Protein AF-A0A835W8U7-F1 (afdb_monomer)

Structure (mmCIF, N/CA/C/O backbone):
data_AF-A0A835W8U7-F1
#
_entry.id   AF-A0A835W8U7-F1
#
loop_
_atom_site.group_PDB
_atom_site.id
_atom_site.type_symbol
_atom_site.label_atom_id
_atom_site.label_alt_id
_atom_site.label_comp_id
_atom_site.label_asym_id
_atom_site.label_entity_id
_atom_site.label_seq_id
_atom_site.pdbx_PDB_ins_code
_atom_site.Cartn_x
_atom_site.Cartn_y
_atom_site.Cartn_z
_atom_site.occupancy
_atom_site.B_iso_or_equiv
_atom_site.auth_seq_id
_atom_site.auth_comp_id
_atom_site.auth_asym_id
_atom_site.auth_atom_id
_atom_site.pdbx_PDB_model_num
ATOM 1 N N . MET A 1 1 ? -3.913 -8.155 -16.838 1.00 80.25 1 MET A N 1
ATOM 2 C CA . MET A 1 1 ? -3.955 -9.567 -16.379 1.00 80.25 1 MET A CA 1
ATOM 3 C C . MET A 1 1 ? -3.644 -9.615 -14.889 1.00 80.25 1 MET A C 1
ATOM 5 O O . MET A 1 1 ? -2.743 -8.877 -14.492 1.00 80.25 1 MET A O 1
ATOM 9 N N . PRO A 1 2 ? -4.358 -10.424 -14.087 1.00 87.88 2 PRO A N 1
ATOM 10 C CA . PRO A 1 2 ? -4.015 -10.651 -12.684 1.00 87.88 2 PRO A CA 1
ATOM 11 C C . PRO A 1 2 ? -2.580 -11.174 -12.519 1.00 87.88 2 PRO A C 1
ATOM 13 O O . PRO A 1 2 ? -2.098 -11.919 -13.371 1.00 87.88 2 PRO A O 1
ATOM 16 N N . ASP A 1 3 ? -1.900 -10.768 -11.451 1.00 91.12 3 ASP A N 1
ATOM 17 C CA . ASP A 1 3 ? -0.529 -11.156 -11.124 1.00 91.12 3 ASP A CA 1
ATOM 18 C C . ASP A 1 3 ? -0.401 -11.442 -9.625 1.00 91.12 3 ASP A C 1
ATOM 20 O O . ASP A 1 3 ? -0.233 -10.540 -8.804 1.00 91.12 3 ASP A O 1
ATOM 24 N N . SER A 1 4 ? -0.489 -12.724 -9.274 1.00 90.44 4 SER A N 1
ATOM 25 C CA . SER A 1 4 ? -0.403 -13.203 -7.893 1.00 90.44 4 SER A CA 1
ATOM 26 C C . SER A 1 4 ? 1.018 -13.182 -7.325 1.00 90.44 4 SER A C 1
ATOM 28 O O . SER A 1 4 ? 1.203 -13.515 -6.161 1.00 90.44 4 SER A O 1
ATOM 30 N N . THR A 1 5 ? 2.028 -12.818 -8.122 1.00 94.62 5 THR A N 1
ATOM 31 C CA . THR A 1 5 ? 3.419 -12.708 -7.648 1.00 94.62 5 THR A CA 1
ATOM 32 C C . THR A 1 5 ? 3.711 -11.362 -6.985 1.00 94.62 5 THR A C 1
ATOM 34 O O . THR A 1 5 ? 4.773 -11.188 -6.390 1.00 94.62 5 THR A O 1
ATOM 37 N N . ILE A 1 6 ? 2.780 -10.406 -7.084 1.00 96.81 6 ILE A N 1
ATOM 38 C CA . ILE A 1 6 ? 2.879 -9.110 -6.414 1.00 96.81 6 ILE A CA 1
ATOM 39 C C . ILE A 1 6 ? 2.481 -9.290 -4.952 1.00 96.81 6 ILE A C 1
ATOM 41 O O . ILE A 1 6 ? 1.345 -9.662 -4.658 1.00 96.81 6 ILE A O 1
ATOM 45 N N . VAL A 1 7 ? 3.413 -9.002 -4.048 1.00 97.38 7 VAL A N 1
ATOM 46 C CA . VAL A 1 7 ? 3.231 -9.189 -2.607 1.00 97.38 7 VAL A CA 1
ATOM 47 C C . VAL A 1 7 ? 3.008 -7.841 -1.942 1.00 97.38 7 VAL A C 1
ATOM 49 O O . VAL A 1 7 ? 3.756 -6.892 -2.177 1.00 97.38 7 VAL A O 1
ATOM 52 N N . PHE A 1 8 ? 1.998 -7.781 -1.082 1.00 98.00 8 PHE A N 1
ATOM 53 C CA . PHE A 1 8 ? 1.737 -6.653 -0.201 1.00 98.00 8 PHE A CA 1
ATOM 54 C C . PHE A 1 8 ? 2.075 -7.059 1.227 1.00 98.00 8 PHE A C 1
ATOM 56 O O . PHE A 1 8 ? 1.705 -8.144 1.676 1.00 98.00 8 PHE A O 1
ATOM 63 N N . THR A 1 9 ? 2.755 -6.187 1.955 1.00 98.00 9 THR A N 1
ATOM 64 C CA . THR A 1 9 ? 3.013 -6.381 3.381 1.00 98.00 9 THR A CA 1
ATOM 65 C C . THR A 1 9 ? 2.741 -5.080 4.102 1.00 98.00 9 THR A C 1
ATOM 67 O O . THR A 1 9 ? 3.271 -4.035 3.726 1.00 98.00 9 THR A O 1
ATOM 70 N N . LEU A 1 10 ? 1.887 -5.156 5.115 1.00 97.88 10 LEU A N 1
ATOM 71 C CA . LEU A 1 10 ? 1.576 -4.046 5.995 1.00 97.88 10 LEU A CA 1
ATOM 72 C C . LEU A 1 10 ? 2.426 -4.182 7.255 1.00 97.88 10 LEU A C 1
ATOM 74 O O . LEU A 1 10 ? 2.569 -5.276 7.799 1.00 97.88 10 LEU A O 1
ATOM 78 N N . TYR A 1 11 ? 2.995 -3.074 7.695 1.00 97.25 11 TYR A N 1
ATOM 79 C CA . TYR A 1 11 ? 3.780 -2.970 8.911 1.00 97.25 11 TYR A CA 1
ATOM 80 C C . TYR A 1 11 ? 3.161 -1.921 9.827 1.00 97.25 11 TYR A C 1
ATOM 82 O O . TYR A 1 11 ? 2.522 -0.966 9.375 1.00 97.25 11 TYR A O 1
ATOM 90 N N . GLY A 1 12 ? 3.392 -2.078 11.127 1.00 93.50 12 GLY A N 1
ATOM 91 C CA . GLY A 1 12 ? 3.108 -1.036 12.100 1.00 93.50 12 GLY A CA 1
ATOM 92 C C . GLY A 1 12 ? 3.921 0.234 11.837 1.00 93.50 12 GLY A C 1
ATOM 93 O O . GLY A 1 12 ? 4.771 0.306 10.947 1.00 93.50 12 GLY A O 1
ATOM 94 N N . LYS A 1 13 ? 3.684 1.254 12.663 1.00 86.56 13 LYS A N 1
ATOM 95 C CA . LYS A 1 13 ? 4.405 2.535 12.606 1.00 86.56 13 LYS A CA 1
ATOM 96 C C . LYS A 1 13 ? 5.926 2.390 12.782 1.00 86.56 13 LYS A C 1
ATOM 98 O O . LYS A 1 13 ? 6.678 3.265 12.367 1.00 86.56 13 LYS A O 1
ATOM 103 N N . ASP A 1 14 ? 6.373 1.297 13.395 1.00 87.62 14 ASP A N 1
ATOM 104 C CA . ASP A 1 14 ? 7.788 0.967 13.577 1.00 87.62 14 ASP A CA 1
ATOM 105 C C . ASP A 1 14 ? 8.490 0.515 12.283 1.00 87.62 14 ASP A C 1
ATOM 107 O O . ASP A 1 14 ? 9.715 0.450 12.267 1.00 87.62 14 ASP A O 1
ATOM 111 N N . ASN A 1 15 ? 7.740 0.220 11.209 1.00 90.12 15 ASN A N 1
ATOM 112 C CA . ASN A 1 15 ? 8.240 -0.339 9.946 1.00 90.12 15 ASN A CA 1
ATOM 113 C C . ASN A 1 15 ? 9.035 -1.652 10.114 1.00 90.12 15 ASN A C 1
ATOM 115 O O . ASN A 1 15 ? 9.892 -1.993 9.298 1.00 90.12 15 ASN A O 1
ATOM 119 N N . ILE A 1 16 ? 8.787 -2.385 11.201 1.00 89.75 16 ILE A N 1
ATOM 120 C CA . ILE A 1 16 ? 9.501 -3.625 11.531 1.00 89.75 16 ILE A CA 1
ATOM 121 C C . ILE A 1 16 ? 8.490 -4.744 11.747 1.00 89.75 16 ILE A C 1
ATOM 123 O O . ILE A 1 16 ? 8.636 -5.835 11.193 1.00 89.75 16 ILE A O 1
ATOM 127 N N . THR A 1 17 ? 7.435 -4.468 12.512 1.00 93.00 17 THR A N 1
ATOM 128 C CA . THR A 1 17 ? 6.449 -5.476 12.881 1.00 93.00 17 THR A CA 1
ATOM 129 C C . THR A 1 17 ? 5.380 -5.569 11.802 1.00 93.00 17 THR A C 1
ATOM 131 O O . THR A 1 17 ? 4.576 -4.652 11.635 1.00 93.00 17 THR A O 1
ATOM 134 N N . ALA A 1 18 ? 5.363 -6.676 11.058 1.00 95.06 18 ALA A N 1
ATOM 135 C CA . ALA A 1 18 ? 4.303 -6.939 10.091 1.00 95.06 18 ALA A CA 1
ATOM 136 C C . ALA A 1 18 ? 2.955 -7.108 10.811 1.00 95.06 18 ALA A C 1
ATOM 138 O O . ALA A 1 18 ? 2.865 -7.803 11.825 1.00 95.06 18 ALA A O 1
ATOM 139 N N . THR A 1 19 ? 1.902 -6.499 10.273 1.00 95.38 19 THR A N 1
ATOM 140 C CA . THR A 1 19 ? 0.542 -6.577 10.811 1.00 95.38 19 THR A CA 1
ATOM 141 C C . THR A 1 19 ? -0.408 -7.163 9.771 1.00 95.38 19 THR A C 1
ATOM 143 O O . THR A 1 19 ? -0.253 -6.970 8.567 1.00 95.38 19 THR A O 1
ATOM 146 N N . ALA A 1 20 ? -1.417 -7.901 10.236 1.00 92.44 20 ALA A N 1
ATOM 147 C CA . ALA A 1 20 ? -2.458 -8.461 9.369 1.00 92.44 20 ALA A CA 1
ATOM 148 C C . ALA A 1 20 ? -3.663 -7.519 9.191 1.00 92.44 20 ALA A C 1
ATOM 150 O O . ALA A 1 20 ? -4.546 -7.793 8.378 1.00 92.44 20 ALA A O 1
ATOM 151 N N . ALA A 1 21 ? -3.711 -6.430 9.962 1.00 95.06 21 ALA A N 1
ATOM 152 C CA . ALA A 1 21 ? -4.846 -5.528 10.028 1.00 95.06 21 ALA A CA 1
ATOM 153 C C . ALA A 1 21 ? -4.424 -4.056 10.036 1.00 95.06 21 ALA A C 1
ATOM 155 O O . ALA A 1 21 ? -3.312 -3.690 10.442 1.00 95.06 21 ALA A O 1
ATOM 156 N N . VAL A 1 22 ? -5.359 -3.227 9.589 1.00 96.38 22 VAL A N 1
ATOM 157 C CA . VAL A 1 22 ? -5.289 -1.774 9.611 1.00 96.38 22 VAL A CA 1
ATOM 158 C C . VAL A 1 22 ? -5.834 -1.248 10.932 1.00 96.38 22 VAL A C 1
ATOM 160 O O . VAL A 1 22 ? -6.912 -1.657 11.363 1.00 96.38 22 VAL A O 1
ATOM 163 N N . CYS A 1 23 ? -5.113 -0.307 11.538 1.00 94.62 23 CYS A N 1
ATOM 164 C CA . CYS A 1 23 ? -5.517 0.353 12.776 1.00 94.62 23 CYS A CA 1
ATOM 165 C C . CYS A 1 23 ? -6.104 1.742 12.476 1.00 94.62 23 CYS A C 1
ATOM 167 O O . CYS A 1 23 ? -5.386 2.599 11.951 1.00 94.62 23 CYS A O 1
ATOM 169 N N . PRO A 1 24 ? -7.386 2.006 12.793 1.00 95.19 24 PRO A N 1
ATOM 170 C CA . PRO A 1 24 ? -8.004 3.306 12.545 1.00 95.19 24 PRO A CA 1
ATOM 171 C C . PRO A 1 24 ? -7.235 4.465 13.188 1.00 95.19 24 PRO A C 1
ATOM 173 O O . PRO A 1 24 ? -6.897 4.416 14.369 1.00 95.19 24 PRO A O 1
ATOM 176 N N . GLY A 1 25 ? -6.983 5.528 12.421 1.00 94.06 25 GLY A N 1
ATOM 177 C CA . GLY A 1 25 ? -6.269 6.725 12.879 1.00 94.06 25 GLY A CA 1
ATOM 178 C C . GLY A 1 25 ? -4.759 6.590 13.020 1.00 94.06 25 GLY A C 1
ATOM 179 O O . GLY A 1 25 ? -4.121 7.559 13.422 1.00 94.06 25 GLY A O 1
ATOM 180 N N . GLU A 1 26 ? -4.189 5.429 12.711 1.00 94.12 26 GLU A N 1
ATOM 181 C CA . GLU A 1 26 ? -2.744 5.228 12.719 1.00 94.12 26 GLU A CA 1
ATOM 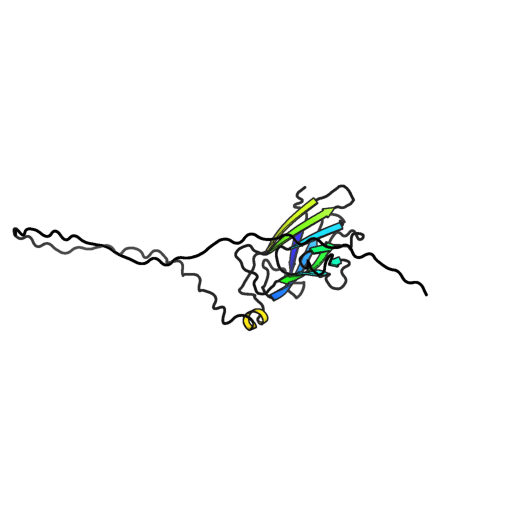182 C C . GLU A 1 26 ? -2.150 5.362 11.313 1.00 94.12 26 GLU A C 1
ATOM 184 O O . GLU A 1 26 ? -2.808 5.121 10.293 1.00 94.12 26 GLU A O 1
ATOM 189 N N . THR A 1 27 ? -0.867 5.723 11.283 1.00 95.62 27 THR A N 1
ATOM 190 C CA . THR A 1 27 ? -0.030 5.611 10.088 1.00 95.62 27 THR A CA 1
ATOM 191 C C . THR A 1 27 ? 0.696 4.274 10.126 1.00 95.62 27 THR A C 1
ATOM 193 O O . THR A 1 27 ? 1.408 3.969 11.083 1.00 95.62 27 THR A O 1
ATOM 196 N N . GLN A 1 28 ? 0.530 3.491 9.071 1.00 96.50 28 GLN A N 1
ATOM 197 C CA . GLN A 1 28 ? 1.162 2.193 8.871 1.00 96.50 28 GLN A CA 1
ATOM 198 C C . GLN A 1 28 ? 2.040 2.234 7.629 1.00 96.50 28 GLN A C 1
ATOM 200 O O . GLN A 1 28 ? 1.800 3.030 6.723 1.00 96.50 28 GLN A O 1
ATOM 205 N N . VAL A 1 29 ? 3.041 1.363 7.562 1.00 97.25 29 VAL A N 1
ATOM 206 C CA . VAL A 1 29 ? 3.912 1.287 6.389 1.00 97.25 29 VAL A CA 1
ATOM 207 C C . VAL A 1 29 ? 3.439 0.164 5.480 1.00 97.25 29 VAL A C 1
ATOM 209 O O . VAL A 1 29 ? 3.358 -0.993 5.887 1.00 97.25 29 VAL A O 1
ATOM 212 N N . LEU A 1 30 ? 3.133 0.495 4.231 1.00 97.81 30 LEU A N 1
ATOM 213 C CA . LEU A 1 30 ? 2.783 -0.471 3.200 1.00 97.81 30 LEU A CA 1
ATOM 214 C C . LEU A 1 30 ? 3.982 -0.691 2.282 1.00 97.81 30 LEU A C 1
ATOM 216 O O . LEU A 1 30 ? 4.481 0.238 1.644 1.00 97.81 30 LEU A O 1
ATOM 220 N N . LYS A 1 31 ? 4.406 -1.947 2.163 1.00 97.06 31 LYS A N 1
ATOM 221 C CA . LYS A 1 31 ? 5.419 -2.375 1.203 1.00 97.06 31 LYS A CA 1
ATOM 222 C C . LYS A 1 31 ? 4.776 -3.196 0.100 1.00 97.06 31 LYS A C 1
ATOM 224 O O . LYS A 1 31 ? 4.035 -4.140 0.374 1.00 97.06 31 LYS A O 1
ATOM 229 N N . VAL A 1 32 ? 5.100 -2.864 -1.145 1.00 97.50 32 VAL A N 1
ATOM 230 C CA . VAL A 1 32 ? 4.696 -3.641 -2.319 1.00 97.50 32 VAL A CA 1
ATOM 231 C C . VAL A 1 32 ? 5.934 -4.160 -3.028 1.00 97.50 32 VAL A C 1
ATOM 233 O O . VAL A 1 32 ? 6.847 -3.385 -3.307 1.00 97.50 32 VAL A O 1
ATOM 236 N N . ILE A 1 33 ? 5.973 -5.463 -3.302 1.00 97.19 33 ILE A N 1
ATOM 237 C CA . ILE A 1 33 ? 7.128 -6.162 -3.874 1.00 97.19 33 ILE A CA 1
ATOM 238 C C . ILE A 1 33 ? 6.716 -6.863 -5.169 1.00 97.19 33 ILE A C 1
ATOM 240 O O . ILE A 1 33 ? 5.655 -7.480 -5.252 1.00 97.19 33 ILE A O 1
ATOM 244 N N . PHE A 1 34 ? 7.587 -6.791 -6.171 1.00 96.44 34 PHE A N 1
ATOM 245 C CA . PHE A 1 34 ? 7.442 -7.411 -7.482 1.00 96.44 34 PHE A CA 1
ATOM 246 C C . PHE A 1 34 ? 8.615 -8.364 -7.751 1.00 96.44 34 PHE A C 1
ATOM 248 O O . PHE A 1 34 ? 9.738 -8.089 -7.322 1.00 96.44 34 PHE A O 1
ATOM 255 N N . PRO A 1 35 ? 8.416 -9.427 -8.551 1.00 94.44 35 PRO A N 1
ATOM 256 C CA . PRO A 1 35 ? 9.501 -10.338 -8.936 1.00 94.44 35 PRO A CA 1
ATOM 257 C C . PRO A 1 35 ? 10.532 -9.704 -9.888 1.00 94.44 35 PRO A C 1
ATOM 259 O O . PRO A 1 35 ? 11.607 -10.253 -10.099 1.00 94.44 35 PRO A O 1
ATOM 262 N N . GLN A 1 36 ? 10.207 -8.559 -10.492 1.00 94.38 36 GLN A N 1
ATOM 263 C CA . GLN A 1 36 ? 11.062 -7.814 -11.417 1.00 94.38 36 GLN A CA 1
ATOM 264 C C . GLN A 1 36 ? 10.768 -6.317 -11.298 1.00 94.38 36 GLN A C 1
ATOM 266 O O . GLN A 1 36 ? 9.742 -5.940 -10.735 1.00 94.38 36 GLN A O 1
ATOM 271 N N . ARG A 1 37 ? 11.636 -5.456 -11.838 1.00 95.44 37 ARG A N 1
ATOM 272 C CA . ARG A 1 37 ? 11.447 -4.002 -11.746 1.00 95.44 37 ARG A CA 1
ATOM 273 C C . ARG A 1 37 ? 10.205 -3.542 -12.518 1.00 95.44 37 ARG A C 1
ATOM 275 O O . ARG A 1 37 ? 10.005 -3.972 -13.655 1.00 95.44 37 ARG A O 1
ATOM 282 N N . ARG A 1 38 ? 9.378 -2.684 -11.912 1.00 95.06 38 ARG A N 1
ATOM 283 C CA . ARG A 1 38 ? 8.129 -2.175 -12.501 1.00 95.06 38 ARG A CA 1
ATOM 284 C C . ARG A 1 38 ? 7.851 -0.727 -12.119 1.00 95.06 38 ARG A C 1
ATOM 286 O O . ARG A 1 38 ? 8.297 -0.267 -11.073 1.00 95.06 38 ARG A O 1
ATOM 293 N N . LEU A 1 39 ? 7.094 -0.054 -12.981 1.00 93.06 39 LEU A N 1
ATOM 294 C CA . LEU A 1 39 ? 6.323 1.134 -12.639 1.00 93.06 39 LEU A CA 1
ATOM 295 C C . LEU A 1 39 ? 4.983 0.655 -12.115 1.00 93.06 39 LEU A C 1
ATOM 297 O O . LEU A 1 39 ? 4.481 -0.387 -12.563 1.00 93.06 39 LEU A O 1
ATOM 301 N N . ALA A 1 40 ? 4.396 1.396 -11.186 1.00 94.94 40 ALA A N 1
ATOM 302 C CA . ALA A 1 40 ? 3.114 1.004 -10.645 1.00 94.94 40 ALA A CA 1
ATOM 303 C C . ALA A 1 40 ? 2.269 2.188 -10.198 1.00 94.94 40 ALA A C 1
ATOM 305 O O . ALA A 1 40 ? 2.755 3.169 -9.658 1.00 94.94 40 ALA A O 1
ATOM 306 N N . LEU A 1 41 ? 0.967 2.037 -10.370 1.00 95.75 41 LEU A N 1
ATOM 307 C CA . LEU A 1 41 ? -0.044 2.894 -9.795 1.00 95.75 41 LEU A CA 1
ATOM 308 C C . LEU A 1 41 ? -0.748 2.116 -8.691 1.00 95.75 41 LEU A C 1
ATOM 310 O O . LEU A 1 41 ? -1.330 1.061 -8.963 1.00 95.75 41 LEU A O 1
ATOM 314 N N . LEU A 1 42 ? -0.717 2.646 -7.472 1.00 97.12 42 LEU A N 1
ATOM 315 C CA . LEU A 1 42 ? -1.399 2.066 -6.321 1.00 97.12 42 LEU A CA 1
ATOM 316 C C . LEU A 1 42 ? -2.604 2.923 -5.931 1.00 97.12 42 LEU A C 1
ATOM 318 O O . LEU A 1 42 ? -2.525 4.153 -5.898 1.00 97.12 42 LEU A O 1
ATOM 322 N N . THR A 1 43 ? -3.704 2.252 -5.603 1.00 97.31 43 THR A N 1
ATOM 323 C CA . THR A 1 43 ? -4.907 2.866 -5.040 1.00 97.31 43 THR A CA 1
ATOM 324 C C . THR A 1 43 ? -5.377 2.135 -3.789 1.00 97.31 43 THR A C 1
ATOM 326 O O . THR A 1 43 ? -5.302 0.907 -3.759 1.00 97.31 43 THR A O 1
ATOM 329 N N . ALA A 1 44 ? -5.926 2.860 -2.818 1.00 96.62 44 ALA A N 1
ATOM 330 C CA . ALA A 1 44 ? -6.691 2.308 -1.696 1.00 96.62 44 ALA A CA 1
ATOM 331 C C . ALA A 1 44 ? -8.194 2.594 -1.875 1.00 96.62 44 ALA A C 1
ATOM 333 O O . ALA A 1 44 ? -8.555 3.471 -2.653 1.00 96.62 44 ALA A O 1
ATOM 334 N N . SER A 1 45 ? -9.066 1.866 -1.173 1.00 95.62 45 SER A N 1
ATOM 335 C CA . SER A 1 45 ? -10.508 2.164 -1.097 1.00 95.62 45 SER A CA 1
ATOM 336 C C . SER A 1 45 ? -10.855 3.242 -0.068 1.00 95.62 45 SER A C 1
ATOM 338 O O . SER A 1 45 ? -11.930 3.837 -0.128 1.00 95.62 45 SER A O 1
ATOM 340 N N . LEU A 1 46 ? -9.970 3.461 0.908 1.00 93.69 46 LEU A N 1
ATOM 341 C CA . LEU A 1 46 ? -10.168 4.385 2.017 1.00 93.69 46 LEU A CA 1
ATOM 342 C C . LEU A 1 46 ? -8.820 4.914 2.520 1.00 93.69 46 LEU A C 1
ATOM 344 O O . LEU A 1 46 ? -7.811 4.218 2.429 1.00 93.69 46 LEU A O 1
ATOM 348 N N . GLY A 1 47 ? -8.812 6.112 3.107 1.00 94.06 47 GLY A N 1
ATOM 349 C CA . GLY A 1 47 ? -7.643 6.703 3.765 1.00 94.06 47 GLY A CA 1
ATOM 350 C C . GLY A 1 47 ? -6.781 7.554 2.845 1.00 94.06 47 GLY A C 1
ATOM 351 O O . GLY A 1 47 ? -7.286 8.152 1.895 1.00 94.06 47 GLY A O 1
ATOM 352 N N . ALA A 1 48 ? -5.493 7.641 3.158 1.00 95.31 48 ALA A N 1
ATOM 353 C CA . ALA A 1 48 ? -4.517 8.374 2.362 1.00 95.31 48 ALA A CA 1
ATOM 354 C C . ALA A 1 48 ? -3.234 7.558 2.197 1.00 95.31 48 ALA A C 1
ATOM 356 O O . ALA A 1 48 ? -2.800 6.885 3.128 1.00 95.31 48 ALA A O 1
ATOM 357 N N . ILE A 1 49 ? -2.628 7.636 1.016 1.00 95.62 49 ILE A N 1
ATOM 358 C CA . ILE A 1 49 ? -1.330 7.048 0.707 1.00 95.62 49 ILE A CA 1
ATOM 359 C C . ILE A 1 49 ? -0.354 8.191 0.469 1.00 95.62 49 ILE A C 1
ATOM 361 O O . ILE A 1 49 ? -0.568 9.032 -0.404 1.00 95.62 49 ILE A O 1
ATOM 365 N N . LEU A 1 50 ? 0.730 8.197 1.230 1.00 94.06 50 LEU A N 1
ATOM 366 C CA . LEU A 1 50 ? 1.801 9.168 1.116 1.00 94.06 50 LEU A CA 1
ATOM 367 C C . LEU A 1 50 ? 3.103 8.466 0.706 1.00 94.06 50 LEU A C 1
ATOM 369 O O . LEU A 1 50 ? 3.341 7.315 1.088 1.00 94.06 50 LEU A O 1
ATOM 373 N N . PRO A 1 51 ? 3.969 9.139 -0.067 1.00 93.06 51 PRO A N 1
ATOM 374 C CA . PRO A 1 51 ? 5.329 8.678 -0.284 1.00 93.06 51 PRO A CA 1
ATOM 375 C C . PRO A 1 51 ? 6.035 8.511 1.060 1.00 93.06 51 PRO A C 1
ATOM 377 O O . PRO A 1 51 ? 6.076 9.446 1.856 1.00 93.06 51 PRO A O 1
ATOM 380 N N . HIS A 1 52 ? 6.610 7.334 1.297 1.00 92.94 52 HIS A N 1
ATOM 381 C CA . HIS A 1 52 ? 7.446 7.126 2.474 1.00 92.94 52 HIS A CA 1
ATOM 382 C C . HIS A 1 52 ? 8.704 7.994 2.374 1.00 92.94 52 HIS A C 1
ATOM 384 O O . HIS A 1 52 ? 9.201 8.247 1.267 1.00 92.94 52 HIS A O 1
ATOM 390 N N . ALA A 1 53 ? 9.250 8.420 3.512 1.00 88.25 53 ALA A N 1
ATOM 391 C CA . ALA A 1 53 ? 10.487 9.193 3.546 1.00 88.25 53 ALA A CA 1
ATOM 392 C C . ALA A 1 53 ? 11.617 8.461 2.794 1.00 88.25 53 ALA A C 1
ATOM 394 O O . ALA A 1 53 ? 11.863 7.274 3.002 1.00 88.25 53 ALA A O 1
ATOM 395 N N . GLY A 1 54 ? 12.285 9.167 1.878 1.00 85.44 54 GLY A N 1
ATOM 396 C CA . GLY A 1 54 ? 13.332 8.591 1.025 1.00 85.44 54 GLY A CA 1
ATOM 397 C C . GLY A 1 54 ? 12.827 7.725 -0.138 1.00 85.44 54 GLY A C 1
ATOM 398 O O . GLY A 1 54 ? 13.644 7.186 -0.882 1.00 85.44 54 GLY A O 1
ATOM 399 N N . SER A 1 55 ? 11.509 7.593 -0.332 1.00 86.44 55 SER A N 1
ATOM 400 C CA . SER A 1 55 ? 10.938 6.965 -1.527 1.00 86.44 55 SER A CA 1
ATOM 401 C C . SER A 1 55 ? 10.781 7.967 -2.675 1.00 86.44 55 SER A C 1
ATOM 403 O O . SER A 1 55 ? 10.584 9.161 -2.471 1.00 86.44 55 SER A O 1
ATOM 405 N N . ILE A 1 56 ? 10.832 7.452 -3.900 1.00 82.38 56 ILE A N 1
ATOM 406 C CA . ILE A 1 56 ? 10.674 8.195 -5.162 1.00 82.38 56 ILE A CA 1
ATOM 407 C C . ILE A 1 56 ? 9.232 8.127 -5.694 1.00 82.38 56 ILE A C 1
ATOM 409 O O . ILE A 1 56 ? 9.000 8.052 -6.896 1.00 82.38 56 ILE A O 1
ATOM 413 N N . SER A 1 57 ? 8.253 8.074 -4.790 1.00 88.94 57 SER A N 1
ATOM 414 C CA . SER A 1 57 ? 6.829 8.008 -5.143 1.00 88.94 57 SER A CA 1
ATOM 415 C C . SER A 1 57 ? 6.201 9.399 -5.127 1.00 88.94 57 SER A C 1
ATOM 417 O O . SER A 1 57 ? 6.648 10.277 -4.389 1.00 88.94 57 SER A O 1
ATOM 419 N N . ARG A 1 58 ? 5.125 9.593 -5.892 1.00 89.62 58 ARG A N 1
ATOM 420 C CA . ARG A 1 58 ? 4.436 10.882 -5.994 1.00 89.62 58 ARG A CA 1
ATOM 421 C C . ARG A 1 58 ? 2.929 10.736 -5.817 1.00 89.62 58 ARG A C 1
ATOM 423 O O . ARG A 1 58 ? 2.292 9.889 -6.441 1.00 89.62 58 ARG A O 1
ATOM 430 N N . VAL A 1 59 ? 2.341 11.613 -5.003 1.00 85.94 59 VAL A N 1
ATOM 431 C CA . VAL A 1 59 ? 0.881 11.787 -4.957 1.00 85.94 59 VAL A CA 1
ATOM 432 C C . VAL A 1 59 ? 0.442 12.462 -6.253 1.00 85.94 59 VAL A C 1
ATOM 434 O O . VAL A 1 59 ? 0.887 13.569 -6.559 1.00 85.94 59 VAL A O 1
ATOM 437 N N . LEU A 1 60 ? -0.403 11.783 -7.030 1.00 79.56 60 LEU A N 1
ATOM 438 C CA . LEU A 1 60 ? -0.806 12.264 -8.356 1.00 79.56 60 LEU A CA 1
ATOM 439 C C . LEU A 1 60 ? -1.768 13.451 -8.291 1.00 79.56 60 LEU A C 1
ATOM 441 O O . LEU A 1 60 ? -1.687 14.348 -9.125 1.00 79.56 60 LEU A O 1
ATOM 445 N N . ASP A 1 61 ? -2.671 13.447 -7.313 1.00 82.31 61 ASP A N 1
ATOM 446 C CA . ASP A 1 61 ? -3.674 14.490 -7.120 1.00 82.31 61 ASP A CA 1
ATOM 447 C C . ASP A 1 61 ? -3.934 14.666 -5.616 1.00 82.31 61 ASP A C 1
ATOM 449 O O . ASP A 1 61 ? -4.375 13.713 -4.967 1.00 82.31 61 ASP A O 1
ATOM 453 N N . PRO A 1 62 ? -3.689 15.859 -5.047 1.00 83.62 62 PRO A N 1
ATOM 454 C CA . PRO A 1 62 ? -4.011 16.158 -3.653 1.00 83.62 62 PRO A CA 1
ATOM 455 C C . PRO A 1 62 ? -5.485 15.917 -3.288 1.00 83.62 62 PRO A C 1
ATOM 457 O O . PRO A 1 62 ? -5.783 15.631 -2.131 1.00 83.62 62 PRO A O 1
ATOM 460 N N . ASN A 1 63 ? -6.403 15.993 -4.258 1.00 87.88 63 ASN A N 1
ATOM 461 C CA . ASN A 1 63 ? -7.830 15.726 -4.055 1.00 87.88 63 ASN A CA 1
ATOM 462 C C . ASN A 1 63 ? -8.171 14.227 -4.084 1.00 87.88 63 ASN A C 1
ATOM 464 O O . ASN A 1 63 ? -9.255 13.833 -3.656 1.00 87.88 63 ASN A O 1
ATOM 468 N N . CYS A 1 64 ? -7.244 13.384 -4.547 1.00 87.81 64 CYS A N 1
ATOM 469 C CA . CYS A 1 64 ? -7.369 11.930 -4.560 1.00 87.81 64 CYS A CA 1
ATOM 470 C C . CYS A 1 64 ? -6.266 11.299 -3.693 1.00 87.81 64 CYS A C 1
ATOM 472 O O . CYS A 1 64 ? -5.394 10.599 -4.219 1.00 87.81 64 CYS A O 1
ATOM 474 N N . PRO A 1 65 ? -6.302 11.480 -2.358 1.00 92.56 65 PRO A N 1
ATOM 475 C CA . PRO A 1 65 ? -5.221 11.048 -1.467 1.00 92.56 65 PRO A CA 1
ATOM 476 C C . PRO A 1 65 ? -5.041 9.526 -1.435 1.00 92.56 65 PRO A C 1
ATOM 478 O O . PRO A 1 65 ? -4.040 9.026 -0.941 1.00 92.56 65 PRO A O 1
ATOM 481 N N . GLN A 1 66 ? -5.997 8.771 -1.973 1.00 94.75 66 GLN A N 1
ATOM 482 C CA . GLN A 1 66 ? -5.950 7.316 -2.066 1.00 94.75 66 GLN A CA 1
ATOM 483 C C . GLN A 1 66 ? -5.161 6.810 -3.275 1.00 94.75 66 GLN A C 1
ATOM 485 O O . GLN A 1 66 ? -5.199 5.611 -3.529 1.00 94.75 66 GLN A O 1
ATOM 490 N N . ARG A 1 67 ? -4.492 7.675 -4.050 1.00 94.94 67 ARG A N 1
ATOM 491 C CA . ARG A 1 67 ? -3.805 7.299 -5.291 1.00 94.94 67 ARG A CA 1
ATOM 492 C C . ARG A 1 67 ? -2.376 7.835 -5.333 1.00 94.94 67 ARG A C 1
ATOM 494 O O . ARG A 1 67 ? -2.145 9.037 -5.225 1.00 94.94 67 ARG A O 1
ATOM 501 N N . VAL A 1 68 ? -1.427 6.942 -5.593 1.00 95.69 68 VAL A N 1
ATOM 502 C CA . VAL A 1 68 ? 0.001 7.272 -5.681 1.00 95.69 68 VAL A CA 1
ATOM 503 C C . VAL A 1 68 ? 0.631 6.616 -6.911 1.00 95.69 68 VAL A C 1
ATOM 505 O O . VAL A 1 68 ? 0.296 5.483 -7.273 1.00 95.69 68 VAL A O 1
ATOM 508 N N . ASP A 1 69 ? 1.535 7.346 -7.555 1.00 94.75 69 ASP A N 1
ATOM 509 C CA . ASP A 1 69 ? 2.432 6.836 -8.589 1.00 94.75 69 ASP A CA 1
ATOM 510 C C . ASP A 1 69 ? 3.741 6.376 -7.946 1.00 94.75 69 ASP A C 1
ATOM 512 O O . ASP A 1 69 ? 4.450 7.148 -7.291 1.00 94.75 69 ASP A O 1
ATOM 516 N N . LEU A 1 70 ? 4.032 5.090 -8.096 1.00 94.44 70 LEU A N 1
ATOM 517 C CA . LEU A 1 70 ? 5.206 4.436 -7.549 1.00 94.44 70 LEU A CA 1
ATOM 518 C C . LEU A 1 70 ? 6.343 4.523 -8.561 1.00 94.44 70 LEU A C 1
ATOM 520 O O . LEU A 1 70 ? 6.325 3.853 -9.598 1.00 94.44 70 LEU A O 1
ATOM 524 N N . GLY A 1 71 ? 7.342 5.339 -8.222 1.00 90.19 71 GLY A N 1
ATOM 525 C CA . GLY A 1 71 ? 8.461 5.641 -9.107 1.00 90.19 71 GLY A CA 1
ATOM 526 C C . GLY A 1 71 ? 8.242 6.850 -10.016 1.00 90.19 71 GLY A C 1
ATOM 527 O O . GLY A 1 71 ? 9.028 7.021 -10.944 1.00 90.19 71 GLY A O 1
ATOM 528 N N . ASP A 1 72 ? 7.204 7.663 -9.780 1.00 90.38 72 ASP A N 1
ATOM 529 C CA . ASP A 1 72 ? 6.924 8.907 -10.523 1.00 90.38 72 ASP A CA 1
ATOM 530 C C . ASP A 1 72 ? 6.959 8.701 -12.050 1.00 90.38 72 ASP A C 1
ATOM 532 O O . ASP A 1 72 ? 7.606 9.437 -12.793 1.00 90.38 72 ASP A O 1
ATOM 536 N N . SER A 1 73 ? 6.340 7.609 -12.518 1.00 88.62 73 SER A N 1
ATOM 537 C CA . SER A 1 73 ? 6.281 7.203 -13.930 1.00 88.62 73 SER A CA 1
ATOM 538 C C . SER A 1 73 ? 7.630 6.982 -14.642 1.00 88.62 73 SER A C 1
ATOM 540 O O . SER A 1 73 ? 7.644 6.697 -15.841 1.00 88.62 73 SER A O 1
ATOM 542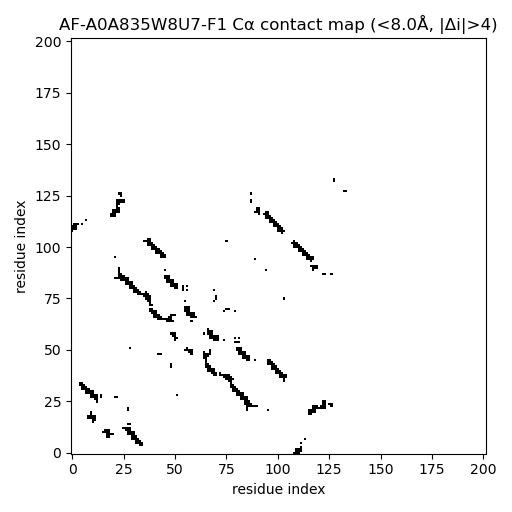 N N . TYR A 1 74 ? 8.762 7.053 -13.937 1.00 88.56 74 TYR A N 1
ATOM 543 C CA . TYR A 1 74 ? 10.101 6.975 -14.532 1.00 88.56 74 TYR A CA 1
ATOM 544 C C . TYR A 1 74 ? 10.991 5.905 -13.886 1.00 88.56 74 TYR A C 1
ATOM 546 O O . TYR A 1 74 ? 11.735 5.195 -14.566 1.00 88.56 74 TYR A O 1
ATOM 554 N N . TYR A 1 75 ? 10.897 5.735 -12.570 1.00 91.12 75 TYR A N 1
ATOM 555 C CA . TYR A 1 75 ? 11.791 4.881 -11.805 1.00 91.12 75 TYR A CA 1
ATOM 556 C C . TYR A 1 75 ? 11.216 3.483 -11.565 1.00 91.12 75 TYR A C 1
ATOM 558 O O . TYR A 1 75 ? 10.433 3.236 -10.650 1.00 91.12 75 TYR A O 1
ATOM 566 N N . LEU A 1 76 ? 11.683 2.533 -12.372 1.00 93.19 76 LEU A N 1
ATOM 567 C CA . LEU A 1 76 ? 11.388 1.109 -12.224 1.00 93.19 76 LEU A CA 1
ATOM 568 C C . LEU A 1 76 ? 12.071 0.530 -10.972 1.00 93.19 76 LEU A C 1
ATOM 570 O O . LEU A 1 76 ? 13.298 0.576 -10.859 1.00 93.19 76 LEU A O 1
ATOM 574 N N . ASN A 1 77 ? 11.314 -0.117 -10.082 1.00 95.12 77 ASN A N 1
ATOM 575 C CA . ASN A 1 77 ? 11.876 -0.792 -8.905 1.00 95.12 77 ASN A CA 1
ATOM 576 C C . ASN A 1 77 ? 11.201 -2.147 -8.629 1.00 95.12 77 ASN A C 1
ATOM 578 O O . ASN A 1 77 ? 10.106 -2.414 -9.121 1.00 95.12 77 ASN A O 1
ATOM 582 N N . THR A 1 78 ? 11.868 -3.034 -7.887 1.00 95.94 78 THR A N 1
ATOM 583 C CA . THR A 1 78 ? 11.299 -4.317 -7.428 1.00 95.94 78 THR A CA 1
ATOM 584 C C . THR A 1 78 ? 10.509 -4.171 -6.134 1.00 95.94 78 THR A C 1
ATOM 586 O O . THR A 1 78 ? 9.757 -5.075 -5.786 1.00 95.94 78 THR A O 1
ATOM 589 N N . ALA A 1 79 ? 10.651 -3.057 -5.416 1.00 95.75 79 ALA A N 1
ATOM 590 C CA . ALA A 1 79 ? 9.866 -2.774 -4.227 1.00 95.75 79 ALA A CA 1
ATOM 591 C C . ALA A 1 79 ? 9.616 -1.273 -4.058 1.00 95.75 79 ALA A C 1
ATOM 593 O O . ALA A 1 79 ? 10.485 -0.457 -4.369 1.00 95.75 79 ALA A O 1
ATOM 594 N N . PHE A 1 80 ? 8.456 -0.929 -3.504 1.00 96.00 80 PHE A N 1
ATOM 595 C CA . PHE A 1 80 ? 8.146 0.420 -3.036 1.00 96.00 80 PHE A CA 1
ATOM 596 C C . PHE A 1 80 ? 7.615 0.367 -1.609 1.00 96.00 80 PHE A C 1
ATOM 598 O O . PHE A 1 80 ? 6.903 -0.568 -1.238 1.00 96.00 80 PHE A O 1
ATOM 605 N N . THR A 1 81 ? 7.961 1.393 -0.841 1.00 95.81 81 THR A N 1
ATOM 606 C CA . THR A 1 81 ? 7.524 1.598 0.539 1.00 95.81 81 THR A CA 1
ATOM 607 C C . THR A 1 81 ? 6.742 2.901 0.599 1.00 95.81 81 THR A C 1
ATOM 609 O O . THR A 1 81 ? 7.150 3.895 -0.008 1.00 95.81 81 THR A O 1
ATOM 612 N N . LEU A 1 82 ? 5.608 2.879 1.289 1.00 96.06 82 LEU A N 1
ATOM 613 C CA . LEU A 1 82 ? 4.637 3.967 1.354 1.00 96.06 82 LEU A CA 1
ATOM 614 C C . LEU A 1 82 ? 4.098 4.083 2.771 1.00 96.06 82 LEU A C 1
ATOM 616 O O . LEU A 1 82 ? 3.987 3.077 3.469 1.00 96.06 82 LEU A O 1
ATOM 620 N N . ASP A 1 83 ? 3.682 5.283 3.145 1.00 96.69 83 ASP A N 1
ATOM 621 C CA . ASP A 1 83 ? 2.920 5.493 4.366 1.00 96.69 83 ASP A CA 1
ATOM 622 C C . ASP A 1 83 ? 1.429 5.458 4.033 1.00 96.69 83 ASP A C 1
ATOM 624 O O . ASP A 1 83 ? 0.949 6.168 3.149 1.00 96.69 83 ASP A O 1
ATOM 628 N N . TYR A 1 84 ? 0.686 4.616 4.737 1.00 97.12 84 TYR A N 1
ATOM 629 C CA . TYR A 1 84 ? -0.762 4.538 4.665 1.00 97.12 84 TYR A CA 1
ATOM 630 C C . TYR A 1 84 ? -1.372 5.107 5.942 1.00 97.12 84 TYR A C 1
ATOM 632 O O . TYR A 1 84 ? -1.063 4.654 7.041 1.00 97.12 84 TYR A O 1
ATOM 640 N N . ILE A 1 85 ? -2.258 6.088 5.798 1.00 95.88 85 ILE A N 1
ATOM 641 C CA . ILE A 1 85 ? -2.986 6.698 6.909 1.00 95.88 85 ILE A CA 1
ATOM 642 C C . ILE A 1 85 ? -4.422 6.190 6.874 1.00 95.88 85 ILE A C 1
ATOM 644 O O . ILE A 1 85 ? -5.197 6.543 5.976 1.00 95.88 85 ILE A O 1
ATOM 648 N N . SER A 1 86 ? -4.788 5.390 7.874 1.00 94.88 86 SER A N 1
ATOM 649 C CA . SER A 1 86 ? -6.170 4.951 8.046 1.00 94.88 86 SER A CA 1
ATOM 650 C C . SER A 1 86 ? -6.996 6.067 8.678 1.00 94.88 86 SER A C 1
ATOM 652 O O . SER A 1 86 ? -6.596 6.616 9.707 1.00 94.88 86 SER A O 1
ATOM 654 N N . PRO A 1 87 ? -8.189 6.393 8.160 1.00 94.06 87 PRO A N 1
ATOM 655 C CA . PRO A 1 87 ? -9.050 7.353 8.823 1.00 94.06 87 PRO A CA 1
ATOM 656 C C . PRO A 1 87 ? -9.706 6.715 10.054 1.00 94.06 87 PRO A C 1
ATOM 658 O O . PRO A 1 87 ? -9.818 5.492 10.167 1.00 94.06 87 PRO A O 1
ATOM 661 N N . CYS A 1 88 ? -10.168 7.550 10.983 1.00 92.88 88 CYS A N 1
ATOM 662 C CA . CYS A 1 88 ? -10.787 7.087 12.228 1.00 92.88 88 CYS A CA 1
ATOM 663 C C . CYS A 1 88 ? -12.142 6.394 12.047 1.00 92.88 88 CYS A C 1
ATOM 665 O O . CYS A 1 88 ? -12.579 5.676 12.937 1.00 92.88 88 CYS A O 1
ATOM 667 N N . ASN A 1 89 ? -12.815 6.620 10.919 1.00 89.50 89 ASN A N 1
ATOM 668 C CA . ASN A 1 89 ? -14.091 5.989 10.589 1.00 89.50 89 ASN A CA 1
ATOM 669 C C . ASN A 1 89 ? -13.931 4.682 9.794 1.00 89.50 89 ASN A C 1
ATOM 671 O O . ASN A 1 89 ? -14.934 4.155 9.318 1.00 89.50 89 ASN A O 1
ATOM 675 N N . ALA A 1 90 ? -12.704 4.179 9.615 1.00 91.06 90 ALA A N 1
ATOM 676 C CA . ALA A 1 90 ? -12.486 2.868 9.018 1.00 91.06 90 ALA A CA 1
ATOM 677 C C . ALA A 1 90 ? -13.169 1.786 9.871 1.00 91.06 90 ALA A C 1
ATOM 679 O O . ALA A 1 90 ? -13.014 1.767 11.093 1.00 91.06 90 ALA A O 1
ATOM 680 N N . SER A 1 91 ? -13.921 0.895 9.225 1.00 86.31 91 SER A N 1
ATOM 681 C CA . SER A 1 91 ? -14.662 -0.182 9.882 1.00 86.31 91 SER A CA 1
ATOM 682 C C . SER A 1 91 ? -14.365 -1.543 9.253 1.00 86.31 91 SER A C 1
ATOM 684 O O . SER A 1 91 ? -13.863 -1.655 8.134 1.00 86.31 91 SER A O 1
ATOM 686 N N . ASP A 1 92 ? -14.669 -2.591 10.008 1.00 77.50 92 ASP A N 1
ATOM 687 C CA . ASP A 1 92 ? -14.423 -3.996 9.682 1.00 77.50 92 ASP A CA 1
ATOM 688 C C . ASP A 1 92 ? -15.362 -4.567 8.608 1.00 77.50 92 ASP A C 1
ATOM 690 O O . ASP A 1 92 ? -15.086 -5.641 8.079 1.00 77.50 92 ASP A O 1
ATOM 694 N N . ALA A 1 93 ? -16.438 -3.855 8.256 1.00 77.50 93 ALA A N 1
ATOM 695 C CA . ALA A 1 93 ? -17.469 -4.339 7.337 1.00 77.50 93 ALA A CA 1
ATOM 696 C C . ALA A 1 93 ? -16.933 -4.712 5.940 1.00 77.50 93 ALA A C 1
ATOM 698 O O . ALA A 1 93 ? -17.458 -5.633 5.318 1.00 77.50 93 ALA A O 1
ATOM 699 N N . GLU A 1 94 ? -15.891 -4.027 5.455 1.00 77.50 94 GLU A N 1
ATOM 700 C CA . GLU A 1 94 ? -15.341 -4.238 4.102 1.00 77.50 94 GLU A CA 1
ATOM 701 C C . GLU A 1 94 ? -13.805 -4.357 4.061 1.00 77.50 94 GLU A C 1
ATOM 703 O O . GLU A 1 94 ? -13.244 -4.818 3.064 1.00 77.50 94 GLU A O 1
ATOM 708 N N . GLY A 1 95 ? -13.109 -3.986 5.143 1.00 91.62 95 GLY A N 1
ATOM 709 C CA . GLY A 1 95 ? -11.650 -3.866 5.145 1.00 91.62 95 GLY A CA 1
ATOM 710 C C . GLY A 1 95 ? -11.142 -2.722 4.255 1.00 91.62 95 GLY A C 1
ATOM 711 O O . GLY A 1 95 ? -11.907 -1.952 3.675 1.00 91.62 95 GLY A O 1
ATOM 712 N N . VAL A 1 96 ? -9.820 -2.600 4.136 1.00 96.44 96 VAL A N 1
ATOM 713 C CA . VAL A 1 96 ? -9.175 -1.652 3.217 1.00 96.44 96 VAL A CA 1
ATOM 714 C C . VAL A 1 96 ? -8.629 -2.414 2.019 1.00 96.44 96 VAL A C 1
ATOM 716 O O . VAL A 1 96 ? -7.703 -3.216 2.149 1.00 96.44 96 VAL A O 1
ATOM 719 N N . LEU A 1 97 ? -9.197 -2.143 0.845 1.00 96.81 97 LEU A N 1
ATOM 720 C CA . LEU A 1 97 ? -8.795 -2.742 -0.420 1.00 96.81 97 LEU A CA 1
ATOM 721 C C . LEU A 1 97 ? -7.706 -1.898 -1.075 1.00 96.81 97 LEU A C 1
ATOM 723 O O . LEU A 1 97 ? -7.937 -0.753 -1.458 1.00 96.81 97 LEU A O 1
ATOM 727 N N . PHE A 1 98 ? -6.546 -2.502 -1.288 1.00 97.81 98 PHE A N 1
ATOM 728 C CA . PHE A 1 98 ? -5.481 -1.954 -2.109 1.00 97.81 98 PHE A CA 1
ATOM 729 C C . PHE A 1 98 ? -5.509 -2.618 -3.478 1.00 97.81 98 PHE A C 1
ATOM 731 O O . PHE A 1 98 ? -5.542 -3.842 -3.587 1.00 97.81 98 PHE A O 1
ATOM 738 N N . LYS A 1 99 ? -5.470 -1.815 -4.539 1.00 98.00 99 LYS A N 1
ATOM 739 C CA . LYS A 1 99 ? -5.331 -2.284 -5.921 1.00 98.00 99 LYS A CA 1
ATOM 740 C C . LYS A 1 99 ? -4.080 -1.687 -6.521 1.00 98.00 99 LYS A C 1
ATOM 742 O O . LYS A 1 99 ? -3.815 -0.501 -6.347 1.00 98.00 99 LYS A O 1
ATOM 747 N N . ILE A 1 100 ? -3.354 -2.492 -7.281 1.00 97.44 100 ILE A N 1
ATOM 748 C CA . ILE A 1 100 ? -2.176 -2.045 -8.005 1.00 97.44 100 ILE A CA 1
ATOM 749 C C . ILE A 1 100 ? -2.289 -2.394 -9.478 1.00 97.44 100 ILE A C 1
ATOM 751 O O . ILE A 1 100 ? -2.708 -3.492 -9.842 1.00 97.44 100 ILE A O 1
ATOM 755 N N . THR A 1 101 ? -1.891 -1.455 -10.326 1.00 95.88 101 THR A N 1
ATOM 756 C CA . THR A 1 101 ? -1.656 -1.679 -11.752 1.00 95.88 101 THR A CA 1
ATOM 757 C C . THR A 1 101 ? -0.188 -1.400 -12.018 1.00 95.88 101 THR A C 1
ATOM 759 O O . THR A 1 101 ? 0.293 -0.325 -11.689 1.00 95.88 101 THR A O 1
ATOM 762 N N . SER A 1 102 ? 0.544 -2.361 -12.570 1.00 95.94 102 SER A N 1
ATOM 763 C CA . SER A 1 102 ? 1.992 -2.267 -12.758 1.00 95.94 102 SER A CA 1
ATOM 764 C C . SER A 1 102 ? 2.420 -2.792 -14.115 1.00 95.94 102 SER A C 1
ATOM 766 O O . SER A 1 102 ? 1.730 -3.622 -14.706 1.00 95.94 102 SER A O 1
ATOM 768 N N . ALA A 1 103 ? 3.577 -2.351 -14.593 1.00 94.25 103 ALA A N 1
ATOM 769 C CA . ALA A 1 103 ? 4.197 -2.928 -15.773 1.00 94.25 103 ALA A CA 1
ATOM 770 C C . ALA A 1 103 ? 5.727 -2.782 -15.721 1.00 94.25 103 ALA A C 1
ATOM 772 O O . ALA A 1 103 ? 6.232 -1.773 -15.227 1.00 94.25 103 ALA A O 1
ATOM 773 N N . PRO A 1 104 ? 6.486 -3.758 -16.246 1.00 90.88 104 PRO A N 1
ATOM 774 C CA . PRO A 1 104 ? 7.923 -3.601 -16.487 1.00 90.88 104 PRO A CA 1
ATOM 775 C C . PRO A 1 104 ? 8.231 -2.675 -17.682 1.00 90.88 104 PRO A C 1
ATOM 777 O O . PRO A 1 104 ? 9.385 -2.327 -17.901 1.00 90.88 104 PRO A O 1
ATOM 780 N N . GLY A 1 105 ? 7.214 -2.302 -18.470 1.00 83.19 105 GLY A N 1
ATOM 781 C CA . GLY A 1 105 ? 7.305 -1.472 -19.673 1.00 83.19 105 GLY A CA 1
ATOM 782 C C . GLY A 1 105 ? 5.929 -1.269 -20.325 1.00 83.19 105 GLY A C 1
ATOM 783 O O . GLY A 1 105 ? 4.928 -1.788 -19.836 1.00 83.19 105 GLY A O 1
ATOM 784 N N . ALA A 1 106 ? 5.865 -0.549 -21.447 1.00 77.19 106 ALA A N 1
ATOM 785 C CA . ALA A 1 106 ? 4.629 0.039 -21.991 1.00 77.19 106 ALA A CA 1
ATOM 786 C C . ALA A 1 106 ? 3.463 -0.927 -22.317 1.00 77.19 106 ALA A C 1
ATOM 788 O O . ALA A 1 106 ? 2.325 -0.477 -22.442 1.00 77.19 106 ALA A O 1
ATOM 789 N N . GLN A 1 107 ? 3.705 -2.235 -22.467 1.00 77.44 107 GLN A N 1
ATOM 790 C CA . GLN A 1 107 ? 2.696 -3.179 -22.982 1.00 77.44 107 GLN A CA 1
ATOM 791 C C . GLN A 1 107 ? 2.419 -4.398 -22.092 1.00 77.44 107 GLN A C 1
ATOM 793 O O . GLN A 1 107 ? 1.632 -5.267 -22.456 1.00 77.44 107 GLN A O 1
ATOM 798 N N . GLN A 1 108 ? 3.024 -4.481 -20.907 1.00 87.94 108 GLN A N 1
ATOM 799 C CA . GLN A 1 108 ? 2.920 -5.665 -20.044 1.00 87.94 108 GLN A CA 1
ATOM 800 C C . GLN A 1 108 ? 2.187 -5.358 -18.737 1.00 87.94 108 GLN A C 1
ATOM 802 O O . GLN A 1 108 ? 2.679 -5.636 -17.645 1.00 87.94 108 GLN A O 1
ATOM 807 N N . TRP A 1 109 ? 0.987 -4.788 -18.859 1.00 91.44 109 TRP A N 1
ATOM 808 C CA . TRP A 1 109 ? 0.177 -4.398 -17.709 1.00 91.44 109 TRP A CA 1
ATOM 809 C C . TRP A 1 109 ? -0.332 -5.606 -16.914 1.00 91.44 109 TRP A C 1
ATOM 811 O O . TRP A 1 109 ? -0.978 -6.541 -17.417 1.00 91.44 109 TRP A O 1
ATOM 821 N N . ARG A 1 110 ? -0.047 -5.555 -15.620 1.00 95.12 110 ARG A N 1
ATOM 822 C CA . ARG A 1 110 ? -0.398 -6.537 -14.604 1.00 95.12 110 ARG A CA 1
ATOM 823 C C . ARG A 1 110 ? -1.146 -5.855 -13.474 1.00 95.12 110 ARG A C 1
ATOM 825 O O . ARG A 1 110 ? -0.880 -4.699 -13.159 1.00 95.12 110 ARG A O 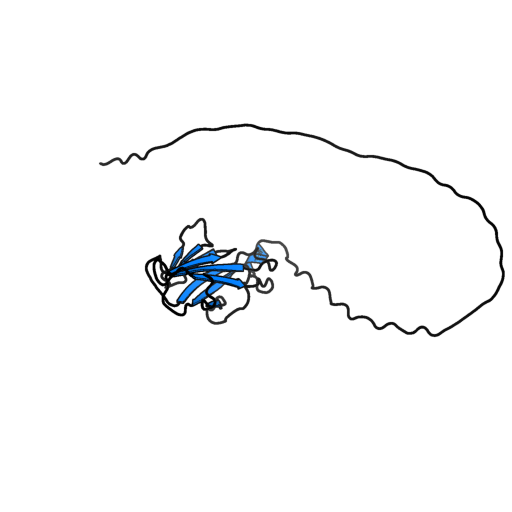1
ATOM 832 N N . GLN A 1 111 ? -2.078 -6.574 -12.871 1.00 96.06 111 GLN A N 1
ATOM 833 C CA . GLN A 1 111 ? -2.882 -6.064 -11.771 1.00 96.06 111 GLN A CA 1
ATOM 834 C C . GLN A 1 111 ? -2.869 -7.039 -10.609 1.00 96.06 111 GLN A C 1
ATOM 836 O O . GLN A 1 111 ? -2.883 -8.246 -10.813 1.00 96.06 111 GLN A O 1
ATOM 841 N N . SER A 1 112 ? -2.876 -6.512 -9.396 1.00 97.81 112 SER A N 1
ATOM 842 C CA . SER A 1 112 ? -3.083 -7.301 -8.186 1.00 97.81 112 SER A CA 1
ATOM 843 C C . SER A 1 112 ? -3.866 -6.475 -7.179 1.00 97.81 112 SER A C 1
ATOM 845 O O . SER A 1 112 ? -4.023 -5.261 -7.337 1.00 97.81 112 SER A O 1
ATOM 847 N N . ASN A 1 113 ? -4.412 -7.137 -6.176 1.00 97.62 113 ASN A N 1
ATOM 848 C CA . ASN A 1 113 ? -5.113 -6.486 -5.091 1.00 97.62 113 ASN A CA 1
ATOM 849 C C . ASN A 1 113 ? -4.985 -7.297 -3.805 1.00 97.62 113 ASN A C 1
ATOM 851 O O . ASN A 1 113 ? -4.735 -8.500 -3.843 1.00 97.62 113 ASN A O 1
ATOM 855 N N . VAL A 1 114 ? -5.151 -6.613 -2.681 1.00 97.31 114 VAL A N 1
ATOM 856 C CA . VAL A 1 114 ? -5.200 -7.207 -1.347 1.00 97.31 114 VAL A CA 1
ATOM 857 C C . VAL A 1 114 ? -6.207 -6.434 -0.509 1.00 97.31 114 VAL A C 1
ATOM 859 O O . VAL A 1 114 ? -6.317 -5.216 -0.646 1.00 97.31 114 VAL A O 1
ATOM 862 N N . THR A 1 115 ? -6.912 -7.127 0.377 1.00 97.00 115 THR A N 1
ATOM 863 C CA . THR A 1 115 ? -7.748 -6.491 1.395 1.00 97.00 115 THR A CA 1
ATOM 864 C C . THR A 1 115 ? -7.146 -6.770 2.761 1.00 97.00 115 THR A C 1
ATOM 866 O O . THR A 1 115 ? -6.958 -7.931 3.120 1.00 97.00 115 THR A O 1
ATOM 869 N N . PHE A 1 116 ? -6.864 -5.718 3.525 1.00 97.06 116 PHE A N 1
ATOM 870 C CA . PHE A 1 116 ? -6.520 -5.842 4.940 1.00 97.06 116 PHE A CA 1
ATOM 871 C C . PHE A 1 116 ? -7.773 -5.627 5.784 1.00 97.06 116 PHE A C 1
ATOM 873 O O . PHE A 1 116 ? -8.532 -4.686 5.544 1.00 97.06 116 PHE A O 1
ATOM 880 N N . ALA A 1 117 ? -7.995 -6.488 6.775 1.00 96.38 117 ALA A N 1
ATOM 881 C CA . ALA A 1 117 ? -9.065 -6.273 7.743 1.00 96.38 117 ALA A CA 1
ATOM 882 C C . ALA A 1 117 ? -8.794 -4.995 8.551 1.00 96.38 117 ALA A C 1
ATOM 884 O O . ALA A 1 117 ? -7.639 -4.621 8.752 1.00 96.38 117 ALA A O 1
ATOM 885 N N . VAL A 1 118 ? -9.846 -4.337 9.030 1.00 95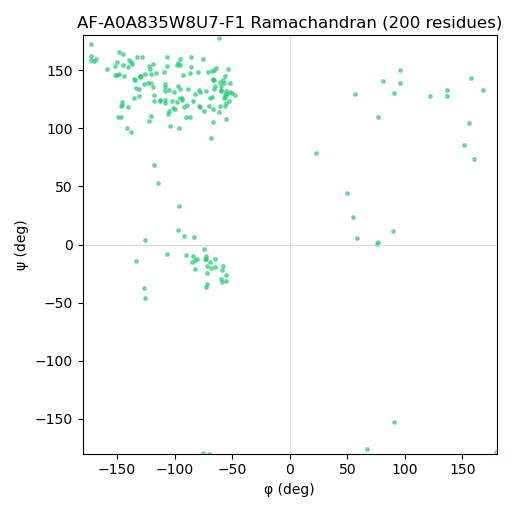.88 118 VAL A N 1
ATOM 886 C CA . VAL A 1 118 ? -9.714 -3.232 9.986 1.00 95.88 118 VAL A CA 1
ATOM 887 C C . VAL A 1 118 ? -9.887 -3.797 11.387 1.00 95.88 118 VAL A C 1
ATOM 889 O O . VAL A 1 118 ? -10.888 -4.453 11.666 1.00 95.88 118 VAL A O 1
ATOM 892 N N . ASP A 1 119 ? -8.925 -3.534 12.264 1.00 93.69 119 ASP A N 1
ATOM 893 C CA . ASP A 1 119 ? -9.016 -3.901 13.671 1.00 93.69 119 ASP A CA 1
ATOM 894 C C . ASP A 1 119 ? -9.324 -2.659 14.512 1.00 93.69 119 ASP A C 1
ATOM 896 O O . ASP A 1 119 ? -8.466 -1.826 14.806 1.00 93.69 119 ASP A O 1
ATOM 900 N N . ALA A 1 120 ? -10.589 -2.533 14.911 1.00 89.62 120 ALA A N 1
ATOM 901 C CA . ALA A 1 120 ? -11.036 -1.438 15.761 1.00 89.62 120 ALA A CA 1
ATOM 902 C C . ALA A 1 120 ? -10.408 -1.476 17.168 1.00 89.62 120 ALA A C 1
ATOM 904 O O . ALA A 1 120 ? -10.391 -0.449 17.846 1.00 89.62 120 ALA A O 1
ATOM 905 N N . ALA A 1 121 ? -9.886 -2.623 17.621 1.00 89.81 121 ALA A N 1
ATOM 906 C CA . ALA A 1 121 ? -9.256 -2.738 18.934 1.00 89.81 121 ALA A CA 1
ATOM 907 C C . ALA A 1 121 ? -7.893 -2.032 18.998 1.00 89.81 121 ALA A C 1
ATOM 909 O O . ALA A 1 121 ? -7.489 -1.610 20.080 1.00 89.81 121 ALA A O 1
ATOM 910 N N . CYS A 1 122 ? -7.211 -1.862 17.860 1.00 91.25 122 CYS A N 1
ATOM 911 C CA . CYS A 1 122 ? -5.954 -1.118 17.772 1.00 91.25 122 CYS A CA 1
ATOM 912 C C . CYS A 1 122 ? -6.131 0.336 17.309 1.00 91.25 122 CYS A C 1
ATOM 914 O O . CYS A 1 122 ? -5.148 0.990 16.963 1.00 91.25 122 CYS A O 1
ATOM 916 N N . ALA A 1 123 ? -7.365 0.853 17.291 1.00 91.56 123 ALA A N 1
ATOM 917 C CA . ALA A 1 123 ? -7.632 2.233 16.903 1.00 91.56 123 ALA A CA 1
ATOM 918 C C . ALA A 1 123 ? -6.852 3.233 17.771 1.00 91.56 123 ALA A C 1
ATOM 920 O O . ALA A 1 123 ? -6.768 3.101 18.995 1.00 91.56 123 ALA A O 1
ATOM 921 N N . SER A 1 124 ? -6.327 4.273 17.126 1.00 90.12 124 SER A N 1
ATOM 922 C CA . SER A 1 124 ? -5.607 5.353 17.787 1.00 90.12 124 SER A CA 1
ATOM 923 C C . SER A 1 124 ? -6.479 6.030 18.841 1.00 90.12 124 SER A C 1
ATOM 925 O O . SER A 1 124 ? -7.659 6.316 18.606 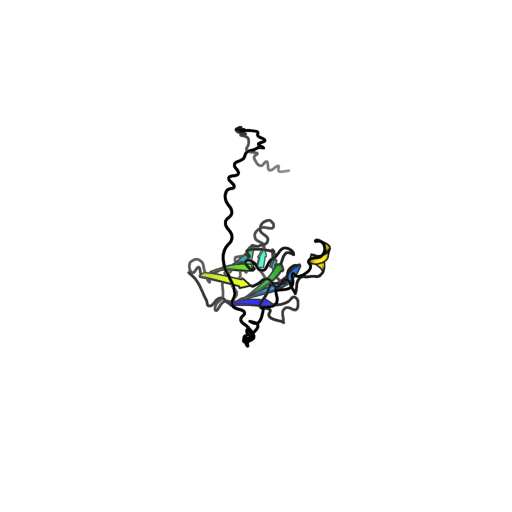1.00 90.12 124 SER A O 1
ATOM 927 N N . VAL A 1 125 ? -5.877 6.406 19.973 1.00 85.19 125 VAL A N 1
ATOM 928 C CA . VAL A 1 125 ? -6.552 7.187 21.028 1.00 85.19 125 VAL A CA 1
ATOM 929 C C . VAL A 1 125 ? -7.138 8.489 20.460 1.00 85.19 125 VAL A C 1
ATOM 931 O O . VAL A 1 125 ? -8.207 8.932 20.879 1.00 85.19 125 VAL A O 1
ATOM 934 N N . THR A 1 126 ? -6.497 9.059 19.433 1.00 83.56 126 THR A N 1
ATOM 935 C CA . THR A 1 126 ? -6.949 10.269 18.727 1.00 83.56 126 THR A CA 1
ATOM 936 C C . THR A 1 126 ? -8.337 10.109 18.096 1.00 83.56 126 THR A C 1
ATOM 938 O O . THR A 1 126 ? -9.091 11.079 18.010 1.00 83.56 126 THR A O 1
ATOM 941 N N . CYS A 1 127 ? -8.717 8.892 17.697 1.00 84.75 127 CYS A N 1
ATOM 942 C CA . CYS A 1 127 ? -10.032 8.624 17.119 1.00 84.75 127 CYS A CA 1
ATOM 943 C C 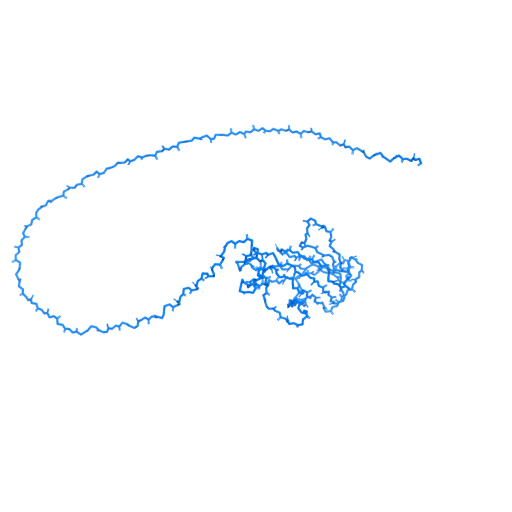. CYS A 1 127 ? -11.162 8.690 18.149 1.00 84.75 127 CYS A C 1
ATOM 945 O O . CYS A 1 127 ? -12.252 9.164 17.830 1.00 84.75 127 CYS A O 1
ATOM 947 N N . GLY A 1 128 ? -10.896 8.292 19.397 1.00 67.88 128 GLY A N 1
ATOM 948 C CA . GLY A 1 128 ? -11.867 8.355 20.494 1.00 67.88 128 GLY A CA 1
ATOM 949 C C . GLY A 1 128 ? -12.149 9.775 20.995 1.00 67.88 128 GLY A C 1
ATOM 950 O O . GLY A 1 128 ? -13.186 10.017 21.604 1.00 67.88 128 GLY A O 1
ATOM 951 N N . LEU A 1 129 ? -11.268 10.740 20.707 1.00 61.44 129 LEU A N 1
ATOM 952 C CA . LEU A 1 129 ? -11.441 12.138 21.122 1.00 61.44 129 LEU A CA 1
ATOM 953 C C . LEU A 1 129 ? -12.402 12.932 20.218 1.00 61.44 129 LEU A C 1
ATOM 955 O O . LEU A 1 129 ? -12.811 14.030 20.586 1.00 61.44 129 LEU A O 1
ATOM 959 N N . ARG A 1 130 ? -12.781 12.397 19.047 1.00 54.47 130 ARG A N 1
ATOM 960 C CA . ARG A 1 130 ? -13.713 13.046 18.100 1.00 54.47 130 ARG A CA 1
ATOM 961 C C . ARG A 1 130 ? -15.108 12.415 18.046 1.00 54.47 130 ARG A C 1
ATOM 963 O O . ARG A 1 130 ? -15.994 12.993 17.424 1.00 54.47 130 ARG A O 1
ATOM 970 N N . GLY A 1 131 ? -15.327 11.278 18.702 1.00 47.06 131 GLY A N 1
ATOM 971 C CA . GLY A 1 131 ? -16.622 10.602 18.759 1.00 47.06 131 GLY A CA 1
ATOM 972 C C . GLY A 1 131 ? -16.863 10.046 20.154 1.00 47.06 131 GLY A C 1
ATOM 973 O O . GLY A 1 131 ? -16.088 9.220 20.628 1.00 47.06 131 GLY A O 1
ATOM 974 N N . GLY A 1 132 ? -17.920 10.523 20.816 1.00 47.78 132 GLY A N 1
ATOM 975 C CA . GLY A 1 132 ? -18.290 10.105 22.166 1.00 47.78 132 GLY A CA 1
ATOM 976 C C . GLY A 1 132 ? -18.279 8.584 22.326 1.00 47.78 132 GLY A C 1
ATOM 977 O O . GLY A 1 132 ? -18.861 7.871 21.517 1.00 47.78 132 GLY A O 1
ATOM 978 N N . THR A 1 133 ? -17.580 8.117 23.364 1.00 40.75 133 THR A N 1
ATOM 979 C CA . THR A 1 133 ? -17.578 6.749 23.912 1.00 40.75 133 THR A CA 1
ATOM 980 C C . THR A 1 133 ? -18.029 5.655 22.938 1.00 40.75 133 THR A C 1
ATOM 982 O O . THR A 1 133 ? -19.144 5.139 23.043 1.00 40.75 133 THR A O 1
ATOM 985 N N . TYR A 1 134 ? -17.141 5.244 22.029 1.00 44.59 134 TYR A N 1
ATOM 986 C CA . TYR A 1 134 ? -17.281 3.950 21.363 1.00 44.59 134 TYR A CA 1
ATOM 987 C C . TYR A 1 134 ? -17.048 2.853 22.404 1.00 44.59 134 TYR A C 1
ATOM 989 O O . TYR A 1 134 ? -15.923 2.454 22.702 1.00 44.59 134 TYR A O 1
ATOM 997 N N . ARG A 1 135 ? -18.135 2.410 23.032 1.00 46.84 135 ARG A N 1
ATOM 998 C CA . ARG A 1 135 ? -18.138 1.215 23.868 1.00 46.84 135 ARG A CA 1
ATOM 999 C C . ARG A 1 135 ? -18.089 0.031 22.896 1.00 46.84 135 ARG A C 1
ATOM 1001 O O . ARG A 1 135 ? -19.055 -0.125 22.146 1.00 46.84 135 ARG A O 1
ATOM 1008 N N . PRO A 1 136 ? -17.024 -0.792 22.856 1.00 48.56 136 PRO A N 1
ATOM 1009 C CA . PRO A 1 136 ? -17.048 -1.997 22.039 1.00 48.56 136 PRO A CA 1
ATOM 1010 C C . PRO A 1 136 ? -18.257 -2.824 22.477 1.00 48.56 136 PRO A C 1
ATOM 1012 O O . PRO A 1 136 ? -18.393 -3.165 23.655 1.00 48.56 136 PRO A O 1
ATOM 1015 N N . ARG A 1 137 ? -19.189 -3.073 21.550 1.00 45.88 137 ARG A N 1
ATOM 1016 C CA . ARG A 1 137 ? -20.348 -3.926 21.816 1.00 45.88 137 ARG A CA 1
ATOM 1017 C C . ARG A 1 137 ? -19.791 -5.303 22.180 1.00 45.88 137 ARG A C 1
ATOM 1019 O O . ARG A 1 137 ? -19.100 -5.888 21.346 1.00 45.88 137 ARG A O 1
ATOM 1026 N N . PRO A 1 138 ? -20.045 -5.828 23.392 1.00 43.41 138 PRO A N 1
ATOM 1027 C CA . PRO A 1 138 ? -19.595 -7.163 23.738 1.00 43.41 138 PRO A CA 1
ATOM 1028 C C . PRO A 1 138 ? -20.167 -8.134 22.714 1.00 43.41 138 PRO A C 1
ATOM 1030 O O . PRO A 1 138 ? -21.376 -8.140 22.456 1.00 43.41 138 PRO A O 1
ATOM 1033 N N . ARG A 1 139 ? -19.287 -8.927 22.103 1.00 50.53 139 ARG A N 1
ATOM 1034 C CA . ARG A 1 139 ? -19.685 -10.064 21.278 1.00 50.53 139 ARG A CA 1
ATOM 1035 C C . ARG A 1 139 ? -20.632 -10.909 22.143 1.00 50.53 139 ARG A C 1
ATOM 1037 O O . ARG A 1 139 ? -20.240 -11.240 23.265 1.00 50.53 139 ARG A O 1
ATOM 1044 N N . PRO A 1 140 ? -21.875 -11.196 21.714 1.00 42.16 140 PRO A N 1
ATOM 1045 C CA . PRO A 1 140 ? -22.766 -12.017 22.519 1.00 42.16 140 PRO A CA 1
ATOM 1046 C C . PRO A 1 140 ? -22.063 -13.344 22.801 1.00 42.16 140 PRO A C 1
ATOM 1048 O O . PRO A 1 140 ? -21.507 -13.962 21.890 1.00 42.16 140 PRO A O 1
ATOM 1051 N N . ALA A 1 141 ? -22.029 -13.732 24.076 1.00 45.09 141 ALA A N 1
ATOM 1052 C CA . ALA A 1 141 ? -21.494 -15.018 24.479 1.00 45.09 141 ALA A CA 1
ATOM 1053 C C . ALA A 1 141 ? -22.247 -16.095 23.698 1.00 45.09 141 ALA A C 1
ATOM 1055 O O . ALA A 1 141 ? -23.476 -16.160 23.760 1.00 45.09 141 ALA A O 1
ATOM 1056 N N . SER A 1 142 ? -21.503 -16.895 22.933 1.00 47.97 142 SER A N 1
ATOM 1057 C CA . SER A 1 142 ? -22.029 -18.092 22.290 1.00 47.97 142 SER A CA 1
ATOM 1058 C C . SER A 1 142 ? -22.635 -18.953 23.394 1.00 47.97 142 SER A C 1
ATOM 1060 O O . SER A 1 142 ? -21.918 -19.454 24.264 1.00 47.97 142 SER A O 1
ATOM 1062 N N . SER A 1 143 ? -23.962 -19.021 23.438 1.00 41.22 143 SER A N 1
ATOM 1063 C CA . SER A 1 143 ? -24.691 -19.802 24.419 1.00 41.22 143 SER A CA 1
ATOM 1064 C C . SER A 1 143 ? -24.404 -21.272 24.144 1.00 41.22 143 SER A C 1
ATOM 1066 O O . SER A 1 143 ? -24.877 -21.862 23.177 1.00 41.22 143 SER A O 1
ATOM 1068 N N . VAL A 1 144 ? -23.578 -21.855 25.010 1.00 50.03 144 VAL A N 1
ATOM 1069 C CA . VAL A 1 144 ? -23.411 -23.302 25.133 1.00 50.03 144 VAL A CA 1
ATOM 1070 C C . VAL A 1 144 ? -24.812 -23.922 25.253 1.00 50.03 144 VAL A C 1
ATOM 1072 O O . VAL A 1 144 ? -25.598 -23.440 26.077 1.00 50.03 144 VAL A O 1
ATOM 1075 N N . PRO A 1 145 ? -25.168 -24.961 24.475 1.00 41.47 145 PRO A N 1
ATOM 1076 C CA . PRO A 1 145 ? -26.447 -25.632 24.644 1.00 41.47 145 PRO A CA 1
ATOM 1077 C C . PRO A 1 145 ? -26.508 -26.232 26.048 1.00 41.47 145 PRO A C 1
ATOM 1079 O O . PRO A 1 145 ? -25.742 -27.130 26.399 1.00 41.47 145 PRO A O 1
ATOM 1082 N N . ARG A 1 146 ? -27.411 -25.707 26.877 1.00 42.19 146 ARG A N 1
ATOM 1083 C CA . ARG A 1 146 ? -27.718 -26.283 28.182 1.00 42.19 146 ARG A CA 1
ATOM 1084 C C . ARG A 1 146 ? -28.382 -27.635 27.937 1.00 42.19 146 ARG A C 1
ATOM 1086 O O . ARG A 1 146 ? -29.453 -27.698 27.338 1.00 42.19 146 ARG A O 1
ATOM 1093 N N . ALA A 1 147 ? -27.727 -28.703 28.384 1.00 38.75 147 ALA A N 1
ATOM 1094 C CA . ALA A 1 147 ? -28.298 -30.039 28.410 1.00 38.75 147 ALA A CA 1
ATOM 1095 C C . ALA A 1 147 ? -29.660 -30.012 29.129 1.00 38.75 147 ALA A C 1
ATOM 1097 O O . ALA A 1 147 ? -29.795 -29.425 30.207 1.00 38.75 147 ALA A O 1
ATOM 1098 N N . SER A 1 148 ? -30.664 -30.619 28.495 1.00 42.84 148 SER A N 1
ATOM 1099 C CA . SER A 1 148 ? -32.002 -30.811 29.060 1.00 42.84 148 SER A CA 1
ATOM 1100 C C . SER A 1 148 ? -31.924 -31.635 30.349 1.00 42.84 148 SER A C 1
ATOM 1102 O O . SER A 1 148 ? -31.279 -32.684 30.335 1.00 42.84 148 SER A O 1
ATOM 1104 N N . PRO A 1 149 ? -32.587 -31.238 31.447 1.00 41.16 149 PRO A N 1
ATOM 1105 C CA . PRO A 1 149 ? -32.822 -32.153 32.552 1.00 41.16 149 PRO A CA 1
ATOM 1106 C C . PRO A 1 149 ? -33.978 -33.109 32.215 1.00 41.16 149 PRO A C 1
ATOM 1108 O O . PRO A 1 149 ? -35.044 -32.681 31.771 1.00 41.16 149 PRO A O 1
ATOM 1111 N N . SER A 1 150 ? -33.746 -34.406 32.437 1.00 45.81 150 SER A N 1
ATOM 1112 C CA . SER A 1 150 ? -34.757 -35.469 32.394 1.00 45.81 150 SER A CA 1
ATOM 1113 C C . SER A 1 150 ? -35.976 -35.149 33.269 1.00 45.81 150 SER A C 1
ATOM 1115 O O . SER A 1 150 ? -35.793 -34.729 34.415 1.00 45.81 150 SER A O 1
ATOM 1117 N N . PRO A 1 151 ? -37.208 -35.431 32.813 1.00 38.72 151 PRO A N 1
ATOM 1118 C CA . PRO A 1 151 ? -38.372 -35.470 33.684 1.00 38.72 151 PRO A CA 1
ATOM 1119 C C . PRO A 1 151 ? -38.486 -36.847 34.358 1.00 38.72 151 PRO A C 1
ATOM 1121 O O . PRO A 1 151 ? -38.575 -37.872 33.685 1.00 38.72 151 PRO A O 1
ATOM 1124 N N . SER A 1 152 ? -38.523 -36.857 35.691 1.00 38.72 152 SER A N 1
ATOM 1125 C CA . SER A 1 152 ? -39.020 -37.988 36.487 1.00 38.72 152 SER A CA 1
ATOM 1126 C C . SER A 1 152 ? -40.397 -37.643 37.079 1.00 38.72 152 SER A C 1
ATOM 1128 O O . SER A 1 152 ? -40.712 -36.461 37.231 1.00 38.72 152 SER A O 1
ATOM 1130 N N . PRO A 1 153 ? -41.241 -38.655 37.352 1.00 49.34 153 PRO A N 1
ATOM 1131 C CA . PRO A 1 153 ? -42.700 -38.577 37.255 1.00 49.34 153 PRO A CA 1
ATOM 1132 C C . PRO A 1 153 ? -43.368 -38.256 38.597 1.00 49.34 153 PRO A C 1
ATOM 1134 O O . PRO A 1 153 ? -42.761 -38.518 39.623 1.00 49.34 153 PRO A O 1
ATOM 1137 N N . ILE A 1 154 ? -44.610 -37.748 38.561 1.00 36.03 154 ILE A N 1
ATOM 1138 C CA . ILE A 1 154 ? -45.705 -37.777 39.572 1.00 36.03 154 ILE A CA 1
ATOM 1139 C C . ILE A 1 154 ? -46.748 -36.754 39.060 1.00 36.03 154 ILE A C 1
ATOM 1141 O O . ILE A 1 154 ? -46.370 -35.655 38.681 1.00 36.03 154 ILE A O 1
ATOM 1145 N N . GLY A 1 155 ? -48.058 -36.970 38.980 1.00 31.59 155 GLY A N 1
ATOM 1146 C CA . GLY A 1 155 ? -48.930 -38.069 39.360 1.00 31.59 155 GLY A CA 1
ATOM 1147 C C . GLY A 1 155 ? -50.342 -37.780 38.820 1.00 31.59 155 GLY A C 1
ATOM 1148 O O . GLY A 1 155 ? -50.687 -36.640 38.507 1.00 31.59 155 GLY A O 1
ATOM 1149 N N . SER A 1 156 ? -51.143 -38.831 38.677 1.00 39.72 156 SER A N 1
ATOM 1150 C CA . SER A 1 156 ? -52.573 -38.747 38.368 1.00 39.72 156 SER A CA 1
ATOM 1151 C C . SER A 1 156 ? -53.351 -38.138 39.539 1.00 39.72 156 SER A C 1
ATOM 1153 O O . SER A 1 156 ? -53.010 -38.384 40.698 1.00 39.72 156 SER A O 1
ATOM 1155 N N . PRO A 1 157 ? -54.448 -37.426 39.250 1.00 40.75 157 PRO A N 1
ATOM 1156 C CA . PRO A 1 157 ? -55.728 -37.947 39.721 1.00 40.75 157 PRO A CA 1
ATOM 1157 C C . PRO A 1 157 ? -56.820 -37.922 38.646 1.00 40.75 157 PRO A C 1
ATOM 1159 O O . PRO A 1 157 ? -57.042 -36.943 37.938 1.00 40.75 157 PRO A O 1
ATOM 1162 N N . SER A 1 158 ? -57.522 -39.044 38.580 1.00 35.88 158 SER A N 1
ATOM 1163 C CA . SER A 1 158 ? -58.779 -39.273 37.880 1.00 35.88 158 SER A CA 1
ATOM 1164 C C . SER A 1 158 ? -59.918 -38.471 38.524 1.00 35.88 158 SER A C 1
ATOM 1166 O O . SER A 1 158 ? -60.018 -38.460 39.749 1.00 35.88 158 SER A O 1
ATOM 1168 N N . GLY A 1 159 ? -60.838 -37.909 37.730 1.00 30.59 159 GLY A N 1
ATOM 1169 C CA . GLY A 1 159 ? -62.169 -37.559 38.244 1.00 30.59 159 GLY A CA 1
ATOM 1170 C C . GLY A 1 159 ? -62.939 -36.451 37.518 1.00 30.59 159 GLY A C 1
ATOM 1171 O O . GLY A 1 159 ? -62.712 -35.281 37.778 1.00 30.59 159 GLY A O 1
ATOM 1172 N N . LEU A 1 160 ? -63.942 -36.879 36.739 1.00 33.38 160 LEU A N 1
ATOM 1173 C CA . LEU A 1 160 ? -65.271 -36.260 36.551 1.00 33.38 160 LEU A CA 1
ATOM 1174 C C . LEU A 1 160 ? -65.429 -35.005 35.648 1.00 33.38 160 LEU A C 1
ATOM 1176 O O . LEU A 1 160 ? -65.088 -33.881 35.990 1.00 33.38 160 LEU A O 1
ATOM 1180 N N . SER A 1 161 ? -66.079 -35.246 34.501 1.00 31.81 161 SER A N 1
ATOM 1181 C CA . SER A 1 161 ? -66.899 -34.319 33.683 1.00 31.81 161 SER A CA 1
ATOM 1182 C C . SER A 1 161 ? -68.236 -33.965 34.382 1.00 31.81 161 SER A C 1
ATOM 1184 O O . SER A 1 161 ? -68.536 -34.612 35.387 1.00 31.81 161 SER A O 1
ATOM 1186 N N . PRO A 1 162 ? -69.148 -33.130 33.816 1.00 45.31 162 PRO A N 1
ATOM 1187 C CA . PRO A 1 162 ? -69.038 -32.144 32.721 1.00 45.31 162 PRO A CA 1
ATOM 1188 C C . PRO A 1 162 ? -69.677 -30.766 33.066 1.00 45.31 162 PRO A C 1
ATOM 1190 O O . PRO A 1 162 ? -70.549 -30.668 33.925 1.00 45.31 162 PRO A O 1
ATOM 1193 N N . GLY A 1 163 ? -69.332 -29.694 32.342 1.00 33.50 163 GLY A N 1
ATOM 1194 C CA . GLY A 1 163 ? -69.980 -28.380 32.499 1.00 33.50 163 GLY A CA 1
ATOM 1195 C C . GLY A 1 163 ? -70.075 -27.602 31.187 1.00 33.50 163 GLY A C 1
ATOM 1196 O O . GLY A 1 163 ? -69.066 -27.151 30.656 1.00 33.50 163 GLY A O 1
ATOM 1197 N N . TYR A 1 164 ? -71.297 -27.464 30.670 1.00 32.78 164 TYR A N 1
ATOM 1198 C CA . TYR A 1 164 ? -71.679 -26.610 29.540 1.00 32.78 164 TYR A CA 1
ATOM 1199 C C . TYR A 1 164 ? -71.395 -25.125 29.827 1.00 32.78 164 TYR A C 1
ATOM 1201 O O . TYR A 1 164 ? -71.753 -24.645 30.900 1.00 32.78 164 TYR A O 1
ATOM 1209 N N . SER A 1 165 ? -70.899 -24.366 28.841 1.00 33.25 165 SER A N 1
ATOM 1210 C CA . SER A 1 165 ? -71.313 -22.966 28.665 1.00 33.25 165 SER A CA 1
ATOM 1211 C C . SER A 1 165 ? -71.063 -22.446 27.246 1.00 33.25 165 SER A C 1
ATOM 1213 O O . SER A 1 165 ? -70.186 -22.912 26.523 1.00 33.25 165 SER A O 1
ATOM 1215 N N . TYR A 1 166 ? -71.913 -21.502 26.870 1.00 29.69 166 TYR A N 1
ATOM 1216 C CA . TYR A 1 166 ? -72.301 -21.043 25.540 1.00 29.69 166 TYR A CA 1
ATOM 1217 C C . TYR A 1 166 ? -71.721 -19.641 25.270 1.00 29.69 166 TYR A C 1
ATOM 1219 O O . TYR A 1 166 ? -71.711 -18.816 26.177 1.00 29.69 166 TYR A O 1
ATOM 1227 N N . GLY A 1 167 ? -71.396 -19.337 24.008 1.00 31.12 167 GLY A N 1
ATOM 1228 C CA . GLY A 1 167 ? -71.540 -17.992 23.424 1.00 31.12 167 GLY A CA 1
ATOM 1229 C C . GLY A 1 167 ? -70.453 -16.938 23.691 1.00 31.12 167 GLY A C 1
ATOM 1230 O O . GLY A 1 167 ? -69.963 -16.769 24.800 1.00 31.12 167 GLY A O 1
ATOM 1231 N N . GLY A 1 168 ? -70.142 -16.154 22.651 1.00 34.97 168 GLY A N 1
ATOM 1232 C CA . GLY A 1 168 ? -69.403 -14.896 22.790 1.00 34.97 168 GLY A CA 1
ATOM 1233 C C . GLY A 1 168 ? -68.746 -14.397 21.503 1.00 34.97 168 GLY A C 1
ATOM 1234 O O . GLY A 1 168 ? -67.532 -14.475 21.365 1.00 34.97 168 GLY A O 1
ATOM 1235 N N . TYR A 1 169 ? -69.543 -13.880 20.565 1.00 36.06 169 TYR A N 1
ATOM 1236 C CA . TYR A 1 169 ? -69.066 -13.010 19.483 1.00 36.06 169 TYR A CA 1
ATOM 1237 C C . TYR A 1 169 ? -68.551 -11.682 20.057 1.00 36.06 169 TYR A C 1
ATOM 1239 O O . TYR A 1 169 ? -69.231 -11.115 20.907 1.00 36.06 169 TYR A O 1
ATOM 1247 N N . SER A 1 170 ? -67.462 -11.136 19.500 1.00 37.75 170 SER A N 1
ATOM 1248 C CA . SER A 1 170 ? -67.179 -9.692 19.534 1.00 37.75 170 SER A CA 1
ATOM 1249 C C . SER A 1 170 ? -66.478 -9.224 18.256 1.00 37.75 170 SER A C 1
ATOM 1251 O O . SER A 1 170 ? -65.424 -9.722 17.869 1.00 37.75 170 SER A O 1
ATOM 1253 N N . TYR A 1 171 ? -67.146 -8.263 17.621 1.00 32.97 171 TYR A N 1
ATOM 1254 C CA . TYR A 1 171 ? -66.809 -7.462 16.446 1.00 32.97 171 TYR A CA 1
ATOM 1255 C C . TYR A 1 171 ? -65.974 -6.222 16.823 1.00 32.97 171 TYR A C 1
ATOM 1257 O O . TYR A 1 171 ? -66.098 -5.717 17.935 1.00 32.97 171 TYR A O 1
ATOM 1265 N N . GLY A 1 172 ? -65.297 -5.641 15.823 1.00 34.06 172 GLY A N 1
ATOM 1266 C CA . GLY A 1 172 ? -64.935 -4.212 15.763 1.00 34.06 172 GLY A CA 1
ATOM 1267 C C . GLY A 1 172 ? -63.525 -3.874 16.269 1.00 34.06 172 GLY A C 1
ATOM 1268 O O . GLY A 1 172 ? -63.073 -4.410 17.266 1.00 34.06 172 GLY A O 1
ATOM 1269 N N . GLY A 1 173 ? -62.750 -2.988 15.647 1.00 33.22 173 GLY A N 1
ATOM 1270 C CA . GLY A 1 173 ? -63.022 -2.086 14.536 1.00 33.22 173 GLY A CA 1
ATOM 1271 C C . GLY A 1 173 ? -62.030 -0.906 14.545 1.00 33.22 173 GLY A C 1
ATOM 1272 O O . GLY A 1 173 ? -61.671 -0.423 15.608 1.00 33.22 173 GLY A O 1
ATOM 1273 N N . TYR A 1 174 ? -61.637 -0.485 13.339 1.00 34.47 174 TYR A N 1
ATOM 1274 C CA . TYR A 1 174 ? -61.385 0.883 12.839 1.00 34.47 174 TYR A CA 1
ATOM 1275 C C . TYR A 1 174 ? -60.379 1.867 13.482 1.00 34.47 174 TYR A C 1
ATOM 1277 O O . TYR A 1 174 ? -60.543 2.313 14.610 1.00 34.47 174 TYR A O 1
ATOM 1285 N N . GLY A 1 175 ? -59.526 2.408 12.588 1.00 33.34 175 GLY A N 1
ATOM 1286 C CA . GLY A 1 175 ? -59.219 3.849 12.465 1.00 33.34 175 GLY A CA 1
ATOM 1287 C C . GLY A 1 175 ? -57.961 4.345 13.191 1.00 33.34 175 GLY A C 1
ATOM 1288 O O . GLY A 1 175 ? -57.617 3.811 14.230 1.00 33.34 175 GLY A O 1
ATOM 1289 N N . TYR A 1 176 ? -57.208 5.372 12.779 1.00 34.47 176 TYR A N 1
ATOM 1290 C CA . TYR A 1 176 ? -57.160 6.329 11.657 1.00 34.47 176 TYR A CA 1
ATOM 1291 C C . TYR A 1 176 ? -55.784 7.035 11.766 1.00 34.47 176 TYR A C 1
ATOM 1293 O O . TYR A 1 176 ? -55.235 7.105 12.863 1.00 34.47 176 TYR A O 1
ATOM 1301 N N . GLY A 1 177 ? -55.270 7.648 10.690 1.00 37.72 177 GLY A N 1
ATOM 1302 C CA . GLY A 1 177 ? -54.264 8.716 10.827 1.00 37.72 177 GLY A CA 1
ATOM 1303 C C . GLY A 1 177 ? -53.294 8.851 9.658 1.00 37.72 177 GLY A C 1
ATOM 1304 O O . GLY A 1 177 ? -52.200 8.300 9.697 1.00 37.72 177 GLY A O 1
ATOM 1305 N N . GLY A 1 178 ? -53.692 9.600 8.628 1.00 37.62 178 GLY A N 1
ATOM 1306 C CA . GLY A 1 178 ? -52.796 10.089 7.582 1.00 37.62 178 GLY A CA 1
ATOM 1307 C C . GLY A 1 178 ? -52.336 11.522 7.849 1.00 37.62 178 GLY A C 1
ATOM 1308 O O . GLY A 1 178 ? -53.058 12.279 8.492 1.00 37.62 178 GLY A O 1
ATOM 1309 N N . TYR A 1 179 ? -51.188 11.895 7.274 1.00 42.56 179 TYR A N 1
ATOM 1310 C CA . TYR A 1 179 ? -50.788 13.278 6.989 1.00 42.56 179 TYR A CA 1
ATOM 1311 C C . TYR A 1 179 ? -49.974 13.300 5.673 1.00 42.56 179 TYR A C 1
ATOM 1313 O O . TYR A 1 179 ? -48.964 12.607 5.563 1.00 42.56 179 TYR A O 1
ATOM 1321 N N . GLY A 1 180 ? -50.455 14.049 4.666 1.00 33.81 180 GLY A N 1
ATOM 1322 C CA . GLY A 1 180 ? -49.712 14.453 3.450 1.00 33.81 180 GLY A CA 1
ATOM 1323 C C . GLY A 1 180 ? -48.709 15.585 3.759 1.00 33.81 180 GLY A C 1
ATOM 1324 O O . GLY A 1 180 ? -48.638 16.013 4.904 1.00 33.81 180 GLY A O 1
ATOM 1325 N N . TYR A 1 181 ? -47.906 16.152 2.849 1.00 36.94 181 TYR A N 1
ATOM 1326 C CA . TYR A 1 181 ? -48.131 16.544 1.448 1.00 36.94 181 TYR A CA 1
ATOM 1327 C C . TYR A 1 181 ? -46.806 16.936 0.743 1.00 36.94 181 TYR A C 1
ATOM 1329 O O . TYR A 1 181 ? -45.898 17.437 1.398 1.00 36.94 181 TYR A O 1
ATOM 1337 N N . GLY A 1 182 ? -46.810 16.865 -0.602 1.00 37.75 182 GLY A N 1
ATOM 1338 C CA . GLY A 1 182 ? -46.112 17.775 -1.539 1.00 37.75 182 GLY A CA 1
ATOM 1339 C C . GLY A 1 182 ? -44.688 17.362 -1.943 1.00 37.75 182 GLY A C 1
ATOM 1340 O O . GLY A 1 182 ? -43.868 17.063 -1.094 1.00 37.75 182 GLY A O 1
ATOM 1341 N N . GLY A 1 183 ? -44.271 17.317 -3.208 1.00 35.25 183 GLY A N 1
ATOM 1342 C CA . GLY A 1 183 ? -44.806 17.892 -4.441 1.00 35.25 183 GLY A CA 1
ATOM 1343 C C . GLY A 1 183 ? -43.634 18.484 -5.247 1.00 35.25 183 GLY A C 1
ATOM 1344 O O . GLY A 1 183 ? -42.818 19.217 -4.709 1.00 35.25 183 GLY A O 1
ATOM 1345 N N . TYR A 1 184 ? -43.548 18.093 -6.512 1.00 42.78 184 TYR A N 1
ATOM 1346 C CA . TYR A 1 184 ? -42.492 18.239 -7.525 1.00 42.78 184 TYR A CA 1
ATOM 1347 C C . TYR A 1 184 ? -41.973 19.666 -7.798 1.00 42.78 184 TYR A C 1
ATOM 1349 O O . TYR A 1 184 ? -42.742 20.623 -7.778 1.00 42.78 184 TYR A O 1
ATOM 1357 N N . GLY A 1 185 ? -40.699 19.776 -8.205 1.00 35.22 185 GLY A N 1
ATOM 1358 C CA . GLY A 1 185 ? -40.120 20.982 -8.808 1.00 35.22 185 GLY A CA 1
ATOM 1359 C C . GLY A 1 185 ? -39.013 20.652 -9.819 1.00 35.22 185 GLY A C 1
ATOM 1360 O O . GLY A 1 185 ? -37.942 20.191 -9.438 1.00 35.22 185 GLY A O 1
ATOM 1361 N N . TYR A 1 186 ? -39.297 20.879 -11.106 1.00 40.19 186 TYR A N 1
ATOM 1362 C CA . TYR A 1 186 ? -38.339 20.939 -12.218 1.00 40.19 186 TYR A CA 1
ATOM 1363 C C . TYR A 1 186 ? -37.890 22.396 -12.436 1.00 40.19 186 TYR A C 1
ATOM 1365 O O . TYR A 1 186 ? -38.710 23.305 -12.325 1.00 40.19 186 TYR A O 1
ATOM 1373 N N . GLY A 1 187 ? -36.632 22.601 -12.842 1.00 34.50 187 GLY A N 1
ATOM 1374 C CA . GLY A 1 187 ? -36.087 23.878 -13.340 1.00 34.50 187 GLY A CA 1
ATOM 1375 C C . GLY A 1 187 ? -34.702 24.173 -12.746 1.00 34.50 187 GLY A C 1
ATOM 1376 O O . GLY A 1 187 ? -34.511 24.016 -11.552 1.00 34.50 187 GLY A O 1
ATOM 1377 N N . GLY A 1 188 ? -33.669 24.572 -13.485 1.00 38.34 188 GLY A N 1
ATOM 1378 C CA . GLY A 1 188 ? -33.579 24.987 -14.877 1.00 38.34 188 GLY A CA 1
ATOM 1379 C C . GLY A 1 188 ? -32.112 25.187 -15.287 1.00 38.34 188 GLY A C 1
ATOM 1380 O O . GLY A 1 188 ? -31.192 25.094 -14.478 1.00 38.34 188 GLY A O 1
ATOM 1381 N N . TYR A 1 189 ? -31.931 25.418 -16.582 1.00 40.09 189 TYR A N 1
ATOM 1382 C CA . TYR A 1 189 ? -30.676 25.585 -17.306 1.00 40.09 189 TYR A CA 1
ATOM 1383 C C . TYR A 1 189 ? -29.920 26.861 -16.905 1.00 40.09 189 TYR A C 1
ATOM 1385 O O . TYR A 1 189 ? -30.526 27.920 -16.758 1.00 40.09 189 TYR A O 1
ATOM 1393 N N . GLY A 1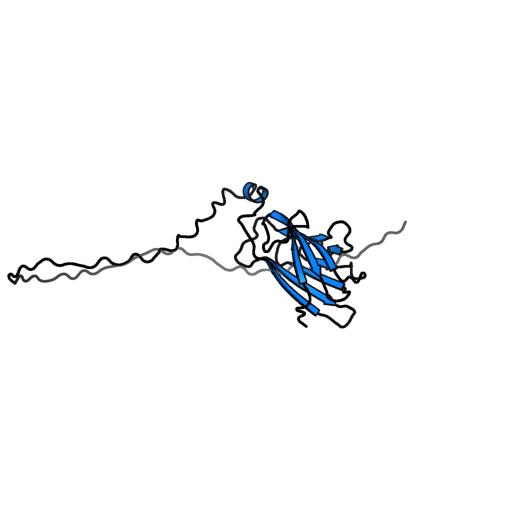 190 ? -28.588 26.774 -16.839 1.00 36.81 190 GLY A N 1
ATOM 1394 C CA . GLY A 1 190 ? -27.680 27.917 -16.739 1.00 36.81 190 GLY A CA 1
ATOM 1395 C C . GLY A 1 190 ? -26.426 27.685 -17.582 1.00 36.81 190 GLY A C 1
ATOM 1396 O O . GLY A 1 190 ? -25.532 26.946 -17.182 1.00 36.81 190 GLY A O 1
ATOM 1397 N N . TYR A 1 191 ? -26.403 28.289 -18.770 1.00 38.12 191 TYR A N 1
ATOM 1398 C CA . TYR A 1 191 ? -25.244 28.433 -19.656 1.00 38.12 191 TYR A CA 1
ATOM 1399 C C . TYR A 1 191 ? -24.342 29.593 -19.191 1.00 38.12 191 TYR A C 1
ATOM 1401 O O . TYR A 1 191 ? -24.853 30.620 -18.751 1.00 38.12 191 TYR A O 1
ATOM 1409 N N . GLY A 1 192 ? -23.027 29.474 -19.425 1.00 36.44 192 GLY A N 1
ATOM 1410 C CA . GLY A 1 192 ? -22.056 30.585 -19.445 1.00 36.44 192 GLY A CA 1
ATOM 1411 C C . GLY A 1 192 ? -20.910 30.410 -18.436 1.00 36.44 192 GLY A C 1
ATOM 1412 O O . GLY A 1 192 ? -21.159 30.166 -17.268 1.00 36.44 192 GLY A O 1
ATOM 1413 N N . GLY A 1 193 ? -19.627 30.506 -18.784 1.00 37.72 193 GLY A N 1
ATOM 1414 C CA . GLY A 1 193 ? -18.982 30.884 -20.036 1.00 37.72 193 GLY A CA 1
ATOM 1415 C C . GLY A 1 193 ? -17.465 30.650 -19.944 1.00 37.72 193 GLY A C 1
ATOM 1416 O O . GLY A 1 193 ? -16.905 30.492 -18.861 1.00 37.72 193 GLY A O 1
ATOM 1417 N N . TYR A 1 194 ? -16.822 30.595 -21.107 1.00 40.19 194 TYR A N 1
ATOM 1418 C CA . TYR A 1 194 ? -15.378 30.459 -21.285 1.00 40.19 194 TYR A CA 1
ATOM 1419 C C . TYR A 1 194 ? -14.666 31.774 -20.930 1.00 40.19 194 TYR A C 1
ATOM 1421 O O . TYR A 1 194 ? -15.059 32.831 -21.417 1.00 40.19 194 TYR A O 1
ATOM 1429 N N . GLY A 1 195 ? -13.598 31.705 -20.131 1.00 37.91 195 GLY A N 1
ATOM 1430 C CA . GLY A 1 195 ? -12.688 32.821 -19.859 1.00 37.91 195 GLY A CA 1
ATOM 1431 C C . GLY A 1 195 ? -11.268 32.457 -20.282 1.00 3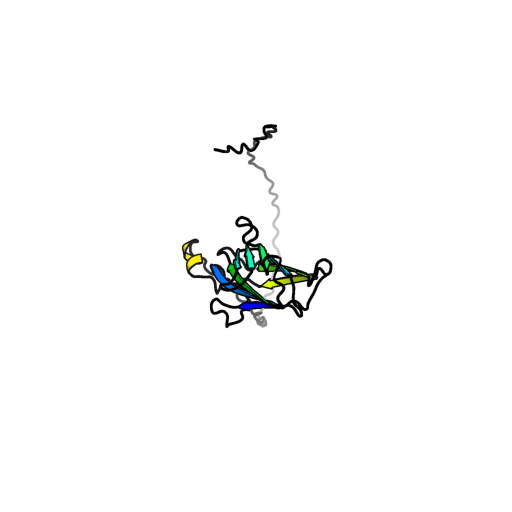7.91 195 GLY A C 1
ATOM 1432 O O . GLY A 1 195 ? -10.655 31.572 -19.692 1.00 37.91 195 GLY A O 1
ATOM 1433 N N . TYR A 1 196 ? -10.785 33.109 -21.338 1.00 36.31 196 TYR A N 1
ATOM 1434 C CA . TYR A 1 196 ? -9.459 32.941 -21.930 1.00 36.31 196 TYR A CA 1
ATOM 1435 C C . TYR A 1 196 ? -8.335 33.511 -21.050 1.00 36.31 196 TYR A C 1
ATOM 1437 O O . TYR A 1 196 ? -8.498 34.524 -20.374 1.00 36.31 196 TYR A O 1
ATOM 1445 N N . TYR A 1 197 ? -7.168 32.872 -21.147 1.00 36.50 197 TYR A N 1
ATOM 1446 C CA . TYR A 1 197 ? -5.871 33.351 -20.672 1.00 36.50 197 TYR A CA 1
ATOM 1447 C C . TYR A 1 197 ? -5.477 34.673 -21.348 1.00 36.50 197 TYR A C 1
ATOM 1449 O O . TYR A 1 197 ? -5.545 34.784 -22.571 1.00 36.50 197 TYR A O 1
ATOM 1457 N N . ALA A 1 198 ? -4.964 35.627 -20.569 1.00 37.25 198 ALA A N 1
ATOM 1458 C CA . ALA A 1 198 ? -4.187 36.754 -21.073 1.00 37.25 198 ALA A CA 1
ATOM 1459 C C . ALA A 1 198 ? -2.805 36.740 -20.401 1.00 37.25 198 ALA A C 1
ATOM 1461 O O . ALA A 1 198 ? -2.672 37.045 -19.218 1.00 37.25 198 ALA A O 1
ATOM 1462 N N . TYR A 1 199 ? -1.782 36.350 -21.165 1.00 39.41 199 TYR A N 1
ATOM 1463 C CA . TYR A 1 199 ? -0.380 36.596 -20.833 1.00 39.41 199 TYR A CA 1
ATOM 1464 C C . TYR A 1 199 ? -0.064 38.058 -21.163 1.00 39.41 199 TYR A C 1
ATOM 1466 O O . TYR A 1 199 ? -0.157 38.461 -22.322 1.00 39.41 199 TYR A O 1
ATOM 1474 N N . GLY A 1 200 ? 0.306 38.845 -20.155 1.00 40.31 200 GLY A N 1
ATOM 1475 C CA . GLY A 1 200 ? 0.903 40.166 -20.332 1.00 40.31 200 GLY A CA 1
ATOM 1476 C C . GLY A 1 200 ? 2.416 40.076 -20.163 1.00 40.31 200 GLY A C 1
ATOM 1477 O O . GLY A 1 200 ? 2.887 39.726 -19.085 1.00 40.31 200 GLY A O 1
ATOM 1478 N N . TYR A 1 201 ? 3.155 40.373 -21.231 1.00 38.56 201 TYR A N 1
ATOM 1479 C CA . TYR A 1 201 ? 4.579 40.703 -21.187 1.00 38.56 201 TYR A CA 1
ATOM 1480 C C . TYR A 1 201 ? 4.741 42.183 -20.829 1.00 38.56 201 TYR A C 1
ATOM 1482 O O . TYR A 1 201 ? 4.170 43.023 -21.525 1.00 38.56 201 TYR A O 1
ATOM 1490 N N . THR A 1 202 ? 5.581 42.475 -19.836 1.00 50.47 202 THR A N 1
ATOM 1491 C CA . THR A 1 202 ? 6.469 43.652 -19.777 1.00 50.47 202 THR A CA 1
ATOM 1492 C C . THR A 1 202 ? 7.680 43.297 -18.939 1.00 50.47 202 THR A C 1
ATOM 1494 O O . THR A 1 202 ? 7.450 42.795 -17.815 1.00 50.47 202 THR A O 1
#

pLDDT: mean 72.93, std 25.97, range [29.69, 98.0]

Secondary structure (DSSP, 8-state):
-B-TT-EEEEE-TTSSSEESEEPTT-EEEEEEEEEEEEEEEEEESSSEEEEPTT---EES-TT-TTEEEETTTT--EEEEEEEEE--TT--TTT-EEEEEEEESSTT--EEEEEEEEE-GGG--HHHHTSSS---PPPPPP----PPPPPP-----------------------------------------------PPP-

Nearest PDB structures (foldseek):
  5yxo-assembly1_A  TM=5.598E-01  e=1.603E-02  Lacticaseibacillus rhamnosus GG
  5z0z-assembly1_A  TM=5.673E-01  e=3.239E-02  Lacticaseibacillus rham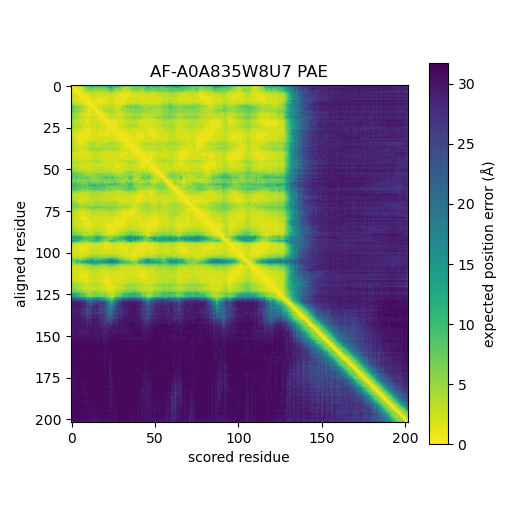nosus GG
  5z0z-assembly2_B  TM=5.687E-01  e=3.239E-02  Lacticaseibacillus rhamnosus GG
  5dhd-assembly1_A  TM=4.830E-01  e=2.671E-01  Thermococcus kodakarensis KOD1
  2czn-assembly1_A  TM=4.370E-01  e=3.142E-01  Pyrococcus furiosus

Foldseek 3Di:
DADPQKDKWKAAPVQPHTDLADAAQGKIKIKIFAPFWKKKKKFKPAFAKAADVPFQKDDPDPVRRRIITHNPVPGTDRMGMIITGHHLPDAQPFAMKMKMWIDPDDPRIYIYMDGGGHDHVRYDPVSCVVDPDPDPDPDPPPDDPDDDDDDDDDDDDDDDDDDDDDDDDDDDDDDDDDDDDDDDDDDDDDDDDDDDDDDDDD

Organism: NCBI:txid2026947

Sequence (202 aa):
MPDSTIVFTLYGKDNITATAAVCPGETQVLKVIFPQRRLALLTASLGAILPHAGSISRVLDPNCPQRVDLGDSYYLNTAFTLDYISPCNASDAEGVLFKITSAPGAQQWRQSNVTFAVDAACASVTCGLRGGTYRPRPRPASSVPRASPSPSPIGSPSGLSPGYSYGGYSYGGYGYGGYGYGGYGYGGYGYGGYGYYAYGYT

Mean predicted aligned error: 17.53 Å

Radius of gyration: 32.33 Å; Cα contacts (8 Å, |Δi|>4): 332; chains: 1; bounding box: 86×83×63 Å

Solvent-accessible surface area (backbone atoms only — not comparable to full-atom values): 12768 Å² total; per-residue (Å²): 85,84,37,89,72,54,46,77,46,42,19,38,75,80,68,71,51,73,44,79,52,44,31,19,48,36,57,27,30,40,36,42,37,42,93,52,51,25,33,35,41,41,34,45,76,63,44,34,44,44,55,23,90,96,45,66,38,36,66,78,38,88,91,43,38,27,31,31,30,40,23,58,87,72,46,62,36,41,60,52,56,29,34,35,36,37,42,59,81,62,52,60,91,77,34,45,41,37,41,37,44,32,22,75,51,101,82,54,61,31,28,42,71,52,70,34,44,36,37,74,90,62,37,30,73,74,40,57,77,80,42,83,80,79,69,80,76,76,75,76,76,81,75,73,83,76,79,80,81,81,89,81,91,86,79,88,81,88,81,85,86,89,82,92,87,79,90,81,89,83,82,87,81,86,89,86,87,87,83,87,82,88,82,89,84,88,87,80,90,83,88,86,80,90,82,82,90,81,90,81,88,132